Protein AF-A0A1V5NMN8-F1 (afdb_monomer)

Structure (mmCIF, N/CA/C/O backbone):
data_AF-A0A1V5NMN8-F1
#
_entry.id   AF-A0A1V5NMN8-F1
#
loop_
_atom_site.group_PDB
_atom_site.id
_atom_site.type_symbol
_atom_site.label_atom_id
_atom_site.label_alt_id
_atom_site.label_comp_id
_atom_site.label_asym_id
_atom_site.label_entity_id
_atom_site.label_seq_id
_atom_site.pdbx_PDB_ins_code
_atom_site.Cartn_x
_atom_site.Cartn_y
_atom_site.Cartn_z
_atom_site.occupancy
_atom_site.B_iso_or_equiv
_atom_site.auth_seq_id
_atom_site.auth_comp_id
_atom_site.auth_asym_id
_atom_site.auth_atom_id
_atom_site.pdbx_PDB_model_num
ATOM 1 N N . MET A 1 1 ? -1.463 29.688 27.965 1.00 41.88 1 MET A N 1
ATOM 2 C CA . MET A 1 1 ? -0.053 29.842 27.523 1.00 41.88 1 MET A CA 1
ATOM 3 C C . MET A 1 1 ? 0.474 28.571 26.829 1.00 41.88 1 MET A C 1
ATOM 5 O O . MET A 1 1 ? 1.563 28.119 27.140 1.00 41.88 1 MET A O 1
ATOM 9 N N . THR A 1 2 ? -0.259 27.981 25.874 1.00 47.28 2 THR A N 1
ATOM 10 C CA . THR A 1 2 ? 0.050 26.624 25.353 1.00 47.28 2 THR A CA 1
ATOM 11 C C . THR A 1 2 ? 0.202 26.523 23.826 1.00 47.28 2 THR A C 1
ATOM 13 O O . THR A 1 2 ? 0.703 25.514 23.345 1.00 47.28 2 THR A O 1
ATOM 16 N N . GLY A 1 3 ? -0.143 27.560 23.049 1.00 41.06 3 GLY A N 1
ATOM 17 C CA . GLY A 1 3 ? -0.064 27.518 21.575 1.00 41.06 3 GLY A CA 1
ATOM 18 C C . GLY A 1 3 ? 1.341 27.735 20.992 1.00 41.06 3 GLY A C 1
ATOM 19 O O . GLY A 1 3 ? 1.768 27.012 20.100 1.00 41.06 3 GLY A O 1
ATOM 20 N N . ARG A 1 4 ? 2.117 28.670 21.556 1.00 42.69 4 ARG A N 1
ATOM 21 C CA . ARG A 1 4 ? 3.431 29.078 21.010 1.00 42.69 4 ARG A CA 1
ATOM 22 C C . ARG A 1 4 ? 4.564 28.065 21.213 1.00 42.69 4 ARG A C 1
ATOM 24 O O . ARG A 1 4 ? 5.624 28.203 20.610 1.00 42.69 4 ARG A O 1
ATOM 31 N N . TRP A 1 5 ? 4.380 27.071 22.081 1.00 38.88 5 TRP A N 1
ATOM 32 C CA . TRP A 1 5 ? 5.422 26.080 22.376 1.00 38.88 5 TRP A CA 1
ATOM 33 C C . TRP A 1 5 ? 5.448 24.954 21.332 1.00 38.88 5 TRP A C 1
ATOM 35 O O . TRP A 1 5 ? 6.520 24.546 20.893 1.00 38.88 5 TRP A O 1
ATOM 45 N N . LEU A 1 6 ? 4.275 24.534 20.846 1.00 38.94 6 LEU A N 1
ATOM 46 C CA . LEU A 1 6 ? 4.150 23.544 19.771 1.00 38.94 6 LEU A CA 1
ATOM 47 C C . LEU A 1 6 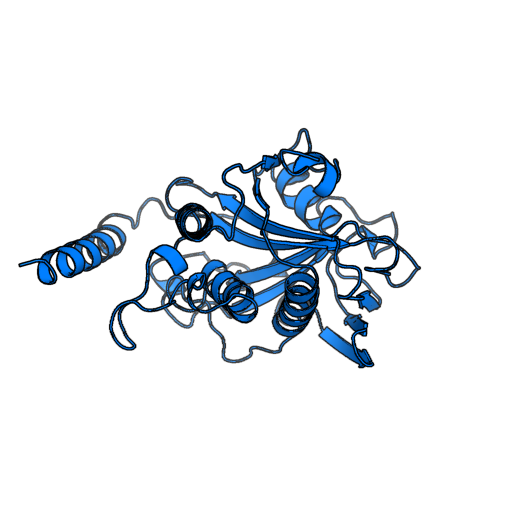? 4.633 24.090 18.420 1.00 38.94 6 LEU A C 1
ATOM 49 O O . LEU A 1 6 ? 5.295 23.368 17.681 1.00 38.94 6 LEU A O 1
ATOM 53 N N . GLU A 1 7 ? 4.392 25.373 18.134 1.00 41.66 7 GLU A N 1
ATOM 54 C CA . GLU A 1 7 ? 4.934 26.049 16.944 1.00 41.66 7 GLU A CA 1
ATOM 55 C C . GLU A 1 7 ? 6.465 26.103 16.962 1.00 41.66 7 GLU A C 1
ATOM 57 O O . GLU A 1 7 ? 7.105 25.866 15.941 1.00 41.66 7 GLU A O 1
ATOM 62 N N . ARG A 1 8 ? 7.068 26.344 18.134 1.00 43.12 8 ARG A N 1
ATOM 63 C CA . ARG A 1 8 ? 8.528 26.375 18.299 1.00 43.12 8 ARG A CA 1
ATOM 64 C C . ARG A 1 8 ? 9.169 24.997 18.172 1.00 43.12 8 ARG A C 1
ATOM 66 O O . ARG A 1 8 ? 10.264 24.912 17.634 1.00 43.12 8 ARG A O 1
ATOM 73 N N . ILE A 1 9 ? 8.495 23.929 18.602 1.00 52.16 9 ILE A N 1
ATOM 74 C CA . ILE A 1 9 ? 8.971 22.552 18.390 1.00 52.16 9 ILE A CA 1
ATOM 75 C C . ILE A 1 9 ? 8.813 22.143 1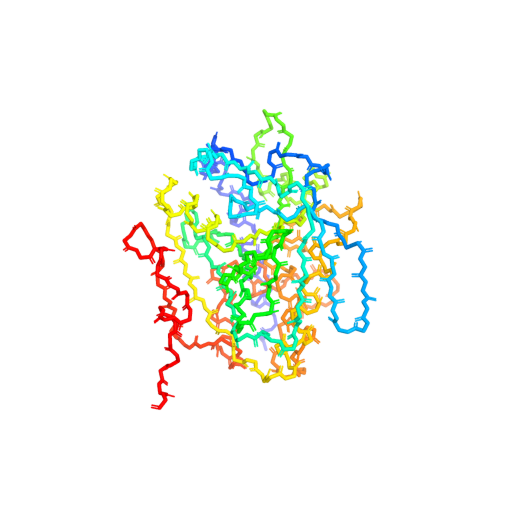6.928 1.00 52.16 9 ILE A C 1
ATOM 77 O O . ILE A 1 9 ? 9.739 21.572 16.366 1.00 52.16 9 ILE A O 1
ATOM 81 N N . GLY A 1 10 ? 7.686 22.477 16.291 1.00 41.56 10 GLY A N 1
ATOM 82 C CA . GLY A 1 10 ? 7.481 22.236 14.862 1.00 41.56 10 GLY A CA 1
ATOM 83 C C . GLY A 1 10 ? 8.548 22.926 14.012 1.00 41.56 10 GLY A C 1
ATOM 84 O O . GLY A 1 10 ? 9.182 22.275 13.185 1.00 41.56 10 GLY A O 1
ATOM 85 N N . LEU A 1 11 ? 8.823 24.210 14.280 1.00 43.56 11 LEU A N 1
ATOM 86 C CA . LEU A 1 11 ? 9.894 24.942 13.603 1.00 43.56 11 LEU A CA 1
ATOM 87 C C . LEU A 1 11 ? 11.282 24.396 13.941 1.00 43.56 11 LEU A C 1
ATOM 89 O O . LEU A 1 11 ? 12.105 24.307 13.043 1.00 43.56 11 LEU A O 1
ATOM 93 N N . ALA A 1 12 ? 11.560 24.029 15.196 1.00 46.44 12 ALA A N 1
ATOM 94 C CA . ALA A 1 12 ? 12.870 23.515 15.593 1.00 46.44 12 ALA A CA 1
ATOM 95 C C . ALA A 1 12 ? 13.160 22.134 14.994 1.00 46.44 12 ALA A C 1
ATOM 97 O O . ALA A 1 12 ? 14.281 21.898 14.567 1.00 46.44 12 ALA A O 1
ATOM 98 N N . VAL A 1 13 ? 12.164 21.246 14.894 1.00 52.00 13 VAL A N 1
ATOM 99 C CA . VAL A 1 13 ? 12.307 19.947 14.215 1.00 52.00 13 VAL A CA 1
ATOM 100 C C . VAL A 1 13 ? 12.533 20.153 12.716 1.00 52.00 13 VAL A C 1
ATOM 102 O O . VAL A 1 13 ? 13.417 19.520 12.149 1.00 52.00 13 VAL A O 1
ATOM 105 N N . ILE A 1 14 ? 11.812 21.086 12.086 1.00 49.34 14 ILE A N 1
ATOM 106 C CA . ILE A 1 14 ? 12.034 21.455 10.680 1.00 49.34 14 ILE A CA 1
ATOM 107 C C . ILE A 1 14 ? 13.435 22.058 10.489 1.00 49.34 14 ILE A C 1
ATOM 109 O O . ILE A 1 14 ? 14.146 21.655 9.575 1.00 49.34 14 ILE A O 1
ATOM 113 N N . LEU A 1 15 ? 13.879 22.959 11.371 1.00 43.72 15 LEU A N 1
ATOM 114 C CA . LEU A 1 15 ? 15.205 23.574 11.280 1.00 43.72 15 LEU A CA 1
ATOM 115 C C . LEU A 1 15 ? 16.319 22.541 11.484 1.00 43.72 15 LEU A C 1
ATOM 117 O O . LEU A 1 15 ? 17.286 22.551 10.736 1.00 43.72 15 LEU A O 1
ATOM 121 N N . PHE A 1 16 ? 16.174 21.623 12.444 1.00 47.09 16 PHE A N 1
ATOM 122 C CA . PHE A 1 16 ? 17.179 20.595 12.738 1.00 47.09 16 PHE A CA 1
ATOM 123 C C . PHE A 1 16 ? 17.290 19.553 11.613 1.00 47.09 16 PHE A C 1
ATOM 125 O O . PHE A 1 16 ? 18.387 19.090 11.305 1.00 47.09 16 PHE A O 1
ATOM 132 N N . VAL A 1 17 ? 16.169 19.228 10.954 1.00 50.38 17 VAL A N 1
ATOM 133 C CA . VAL A 1 17 ? 16.144 18.366 9.760 1.00 50.38 17 VAL A CA 1
ATOM 134 C C . VAL A 1 17 ? 16.757 19.073 8.543 1.00 50.38 17 VAL A C 1
ATOM 136 O O . VAL A 1 17 ? 17.432 18.425 7.748 1.00 50.38 17 VAL A O 1
ATOM 139 N N . LEU A 1 18 ? 16.571 20.391 8.406 1.00 42.03 18 LEU A N 1
ATOM 140 C CA . LEU A 1 18 ? 17.053 21.156 7.249 1.00 42.03 18 LEU A CA 1
ATOM 141 C C . LEU A 1 18 ? 18.518 21.613 7.350 1.00 42.03 18 LEU A C 1
ATOM 143 O O . LEU A 1 18 ? 19.162 21.748 6.314 1.00 42.03 18 LEU A O 1
ATOM 147 N N . THR A 1 19 ? 19.066 21.856 8.547 1.00 40.84 19 THR A N 1
ATOM 148 C CA . THR A 1 19 ? 20.419 22.437 8.696 1.00 40.84 19 THR A CA 1
ATOM 149 C C . THR A 1 19 ? 21.494 21.455 9.168 1.00 40.84 19 THR A C 1
ATOM 151 O O . THR A 1 19 ? 22.676 21.741 8.997 1.00 40.84 19 THR A O 1
ATOM 154 N N . GLY A 1 20 ? 21.124 20.294 9.726 1.00 34.53 20 GLY A N 1
ATOM 155 C CA . GLY A 1 20 ? 22.074 19.385 10.387 1.00 34.53 20 GLY A CA 1
ATOM 156 C C . GLY A 1 20 ? 22.476 18.115 9.628 1.00 34.53 20 GLY A C 1
ATOM 157 O O . GLY A 1 20 ? 23.367 17.408 10.090 1.00 34.53 20 GLY A O 1
ATOM 158 N N . PHE A 1 21 ? 21.840 17.784 8.498 1.00 42.47 21 PHE A N 1
ATOM 159 C CA . PHE A 1 21 ? 21.920 16.437 7.907 1.00 42.47 21 PHE A CA 1
ATOM 160 C C . PHE A 1 21 ? 22.311 16.295 6.412 1.00 42.47 21 PHE A C 1
ATOM 162 O O . PHE A 1 21 ? 21.924 15.292 5.809 1.00 42.47 21 PHE A O 1
ATOM 169 N N . PRO A 1 22 ? 23.134 17.159 5.771 1.00 35.97 22 PRO A N 1
ATOM 170 C CA . PRO A 1 22 ? 23.567 16.892 4.388 1.00 35.97 22 PRO A CA 1
ATOM 171 C C . PRO A 1 22 ? 24.428 15.622 4.217 1.00 35.97 22 PRO A C 1
ATOM 173 O O . PRO A 1 22 ? 24.671 15.197 3.094 1.00 35.97 22 PRO A O 1
ATOM 176 N N . LEU A 1 23 ? 24.918 15.016 5.307 1.00 34.62 23 LEU A N 1
ATOM 177 C CA . LEU A 1 23 ? 25.971 13.989 5.277 1.00 34.62 23 LEU A CA 1
ATOM 178 C C . LEU A 1 23 ? 25.500 12.539 5.483 1.00 34.62 23 LEU A C 1
ATOM 180 O O . LEU A 1 23 ? 26.319 11.629 5.403 1.00 34.62 23 LEU A O 1
ATOM 184 N N . LEU A 1 24 ? 24.208 12.295 5.727 1.00 37.22 24 LEU A N 1
ATOM 185 C CA . LEU A 1 24 ? 23.673 10.940 5.967 1.00 37.22 24 LEU A CA 1
ATOM 186 C C . LEU A 1 24 ? 22.475 10.583 5.075 1.00 37.22 24 LEU A C 1
ATOM 188 O O . LEU A 1 24 ? 21.755 9.626 5.360 1.00 37.22 24 LEU A O 1
ATOM 192 N N . ALA A 1 25 ? 22.261 11.316 3.978 1.00 37.31 25 ALA A N 1
ATOM 193 C CA . ALA A 1 25 ? 21.368 10.861 2.920 1.00 37.31 25 ALA A CA 1
ATOM 194 C C . ALA A 1 25 ? 21.999 9.622 2.266 1.00 37.31 25 ALA A C 1
ATOM 196 O O . ALA A 1 25 ? 22.895 9.732 1.431 1.00 37.31 25 ALA A O 1
ATOM 197 N N . GLY A 1 26 ? 21.574 8.435 2.704 1.00 35.16 26 GLY A N 1
ATOM 198 C CA . GLY A 1 26 ? 22.014 7.171 2.134 1.00 35.16 26 GLY A CA 1
ATOM 199 C C . GLY A 1 26 ? 21.811 7.181 0.623 1.00 35.16 26 GLY 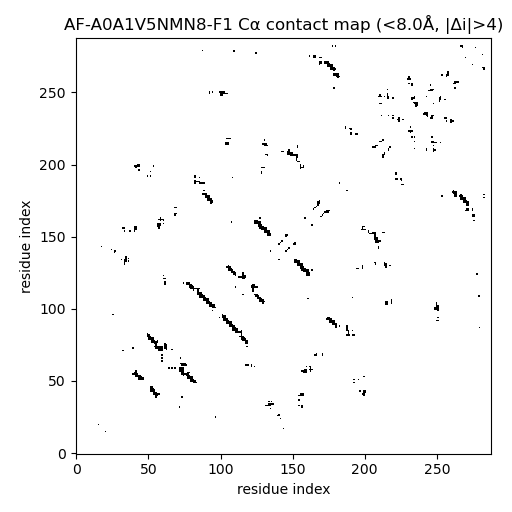A C 1
ATOM 200 O O . GLY A 1 26 ? 20.685 7.260 0.131 1.00 35.16 26 GLY A O 1
ATOM 201 N N . THR A 1 27 ? 22.911 7.093 -0.118 1.00 38.78 27 THR A N 1
ATOM 202 C CA . THR A 1 27 ? 22.926 6.867 -1.559 1.00 38.78 27 THR A CA 1
ATOM 203 C C . THR A 1 27 ? 22.489 5.428 -1.823 1.00 38.78 27 THR A C 1
ATOM 205 O O . THR A 1 27 ? 23.292 4.527 -2.034 1.00 38.78 27 THR A O 1
ATOM 208 N N . GLY A 1 28 ? 21.180 5.181 -1.767 1.00 37.53 28 GLY A N 1
ATOM 209 C CA . GLY A 1 28 ? 20.605 3.920 -2.220 1.00 37.53 28 GLY A CA 1
ATOM 210 C C . GLY A 1 28 ? 20.837 3.764 -3.724 1.00 37.53 28 GLY A C 1
ATOM 211 O O . GLY A 1 28 ? 20.134 4.377 -4.530 1.00 37.53 28 GLY A O 1
ATOM 212 N N . THR A 1 29 ? 21.840 2.969 -4.093 1.00 34.91 29 THR A N 1
ATOM 213 C CA . THR A 1 29 ? 22.163 2.578 -5.476 1.00 34.91 29 THR A CA 1
ATOM 214 C C . THR A 1 29 ? 21.391 1.341 -5.943 1.00 34.91 29 THR A C 1
ATOM 216 O O . THR A 1 29 ? 21.575 0.905 -7.074 1.00 34.91 29 THR A O 1
ATOM 219 N N . GLY A 1 30 ? 20.518 0.780 -5.100 1.00 35.62 30 GLY A N 1
ATOM 220 C CA . GLY A 1 30 ? 19.662 -0.343 -5.474 1.00 35.62 30 GLY A CA 1
ATOM 221 C C . GLY A 1 30 ? 18.537 0.081 -6.427 1.00 35.62 30 GLY A C 1
ATOM 222 O O . GLY A 1 30 ? 18.054 1.216 -6.316 1.00 35.62 30 GLY A O 1
ATOM 223 N N . PRO A 1 31 ? 18.110 -0.806 -7.342 1.00 37.50 31 PRO A N 1
ATOM 224 C CA . PRO A 1 31 ? 16.981 -0.545 -8.219 1.00 37.50 31 PRO A CA 1
ATOM 225 C C . PRO A 1 31 ? 15.708 -0.290 -7.401 1.00 37.50 31 PRO A C 1
ATOM 227 O O . PRO A 1 31 ? 15.375 -1.046 -6.482 1.00 37.50 31 PRO A O 1
ATOM 230 N N . SER A 1 32 ? 15.011 0.801 -7.708 1.00 45.84 32 SER A N 1
ATOM 231 C CA . SER A 1 32 ? 13.735 1.157 -7.085 1.00 45.84 32 SER A CA 1
ATOM 232 C C . SER A 1 32 ? 12.602 0.342 -7.720 1.00 45.84 32 SER A C 1
ATOM 234 O O . SER A 1 32 ? 12.691 -0.048 -8.883 1.00 45.84 32 SER A O 1
ATOM 236 N N . CYS A 1 33 ? 11.474 0.135 -7.022 1.00 47.03 33 CYS A N 1
ATOM 237 C CA . CYS A 1 33 ? 10.248 -0.342 -7.690 1.00 47.03 33 CYS A CA 1
ATOM 238 C C . CYS A 1 33 ? 9.822 0.590 -8.834 1.00 47.03 33 CYS A C 1
ATOM 240 O O . CYS A 1 33 ? 9.087 0.170 -9.723 1.00 47.03 33 CYS A O 1
ATOM 242 N N . ALA A 1 34 ? 10.307 1.830 -8.798 1.00 50.28 34 ALA A N 1
ATOM 243 C CA . ALA A 1 34 ? 10.051 2.869 -9.763 1.00 50.28 34 ALA A CA 1
ATOM 244 C C . ALA A 1 34 ? 10.796 2.729 -11.098 1.00 50.28 34 ALA A C 1
ATOM 246 O O . ALA A 1 34 ? 10.449 3.461 -12.008 1.00 50.28 34 ALA A O 1
ATOM 247 N N . ASP A 1 35 ? 11.775 1.840 -11.279 1.00 48.75 35 ASP A N 1
ATOM 248 C CA . ASP A 1 35 ? 12.697 1.909 -12.435 1.00 48.75 35 ASP A CA 1
ATOM 249 C C . ASP A 1 35 ? 12.063 1.634 -13.824 1.00 48.75 35 ASP A C 1
ATOM 251 O O . ASP A 1 35 ? 12.738 1.739 -14.846 1.00 48.75 35 ASP A O 1
ATOM 255 N N . HIS A 1 36 ? 10.763 1.330 -13.897 1.00 51.75 36 HIS A N 1
ATOM 256 C CA . HIS A 1 36 ? 10.047 1.005 -15.141 1.00 51.75 36 HIS A CA 1
ATOM 257 C C . HIS A 1 36 ? 9.300 2.168 -15.804 1.00 51.75 36 HIS A C 1
ATOM 259 O O . HIS A 1 36 ? 8.593 1.974 -16.797 1.00 51.75 36 HIS A O 1
ATOM 265 N N . GLY A 1 37 ? 9.453 3.383 -15.284 1.00 52.25 37 GLY A N 1
ATOM 266 C CA . GLY A 1 37 ? 8.821 4.554 -15.882 1.00 52.25 37 GLY A CA 1
ATOM 267 C C . GLY A 1 37 ? 7.307 4.630 -15.671 1.00 52.25 37 GLY A C 1
ATOM 268 O 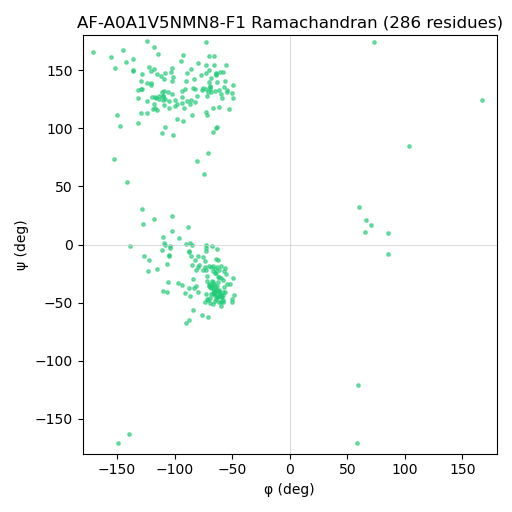O . GLY A 1 37 ? 6.676 3.690 -15.184 1.00 52.25 37 GLY A O 1
ATOM 269 N N . PRO A 1 38 ? 6.687 5.743 -16.096 1.00 53.38 38 PRO A N 1
ATOM 270 C CA . PRO A 1 38 ? 5.232 5.906 -16.080 1.00 53.38 38 PRO A CA 1
ATOM 271 C C . PRO A 1 38 ? 4.486 4.898 -16.979 1.00 53.38 38 PRO A C 1
ATOM 273 O O . PRO A 1 38 ? 3.273 4.742 -16.855 1.00 53.38 38 PRO A O 1
ATOM 276 N N . THR A 1 39 ? 5.194 4.187 -17.860 1.00 51.91 39 THR A N 1
ATOM 277 C CA . THR A 1 39 ? 4.657 3.154 -18.760 1.00 51.91 39 THR A CA 1
ATOM 278 C C . THR A 1 39 ? 4.426 1.797 -18.083 1.00 51.91 39 THR A C 1
ATOM 280 O O . THR A 1 39 ? 3.645 0.998 -18.589 1.00 51.91 39 THR A O 1
ATOM 283 N N . GLY A 1 40 ? 5.055 1.533 -16.932 1.00 63.59 40 GLY A N 1
ATOM 284 C CA . GLY A 1 40 ? 4.856 0.313 -16.134 1.00 63.59 40 GLY A CA 1
ATOM 285 C C . GLY A 1 40 ? 3.719 0.406 -15.108 1.00 63.59 40 GLY A C 1
ATOM 286 O O . GLY A 1 40 ? 3.672 -0.382 -14.172 1.00 63.59 40 GLY A O 1
ATOM 287 N N . ARG A 1 41 ? 2.830 1.401 -15.207 1.00 80.19 41 ARG A N 1
ATOM 288 C CA . ARG A 1 41 ? 1.773 1.615 -14.207 1.00 80.19 41 ARG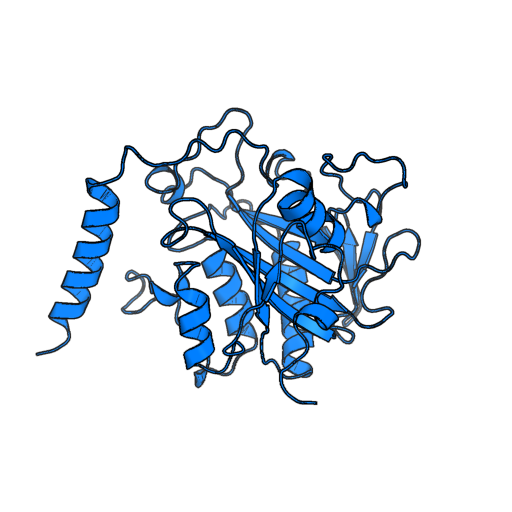 A CA 1
ATOM 289 C C . ARG A 1 41 ? 0.624 0.625 -14.363 1.00 80.19 41 ARG A C 1
ATOM 291 O O . ARG A 1 41 ? 0.244 0.307 -15.491 1.00 80.19 41 ARG A O 1
ATOM 298 N N . ALA A 1 42 ? 0.015 0.235 -13.248 1.00 90.50 42 ALA A N 1
ATOM 299 C CA . ALA A 1 42 ? -1.256 -0.476 -13.275 1.00 90.50 42 ALA A CA 1
ATOM 300 C C . ALA A 1 42 ? -2.365 0.410 -13.858 1.00 90.50 42 ALA A C 1
ATOM 302 O O . ALA A 1 42 ? -2.366 1.628 -13.673 1.00 90.50 42 ALA A O 1
ATOM 303 N N . VAL A 1 43 ? -3.308 -0.204 -14.569 1.00 91.81 43 VAL A N 1
ATOM 304 C CA . VAL A 1 43 ? -4.387 0.507 -15.266 1.00 91.81 43 VAL A CA 1
ATOM 305 C C . VAL A 1 43 ? -5.717 -0.156 -14.954 1.00 91.81 43 VAL A C 1
ATOM 307 O O . VAL A 1 43 ? -5.844 -1.374 -15.066 1.00 91.81 43 VAL A O 1
ATOM 310 N N . LEU A 1 44 ? -6.721 0.647 -14.603 1.00 95.44 44 LEU A N 1
ATOM 311 C CA . LEU A 1 44 ? -8.098 0.182 -14.515 1.00 95.44 44 LEU A CA 1
ATOM 312 C C . LEU A 1 44 ? -8.627 -0.036 -15.933 1.00 95.44 44 LEU A C 1
ATOM 314 O O . LEU A 1 44 ? -8.756 0.911 -16.705 1.00 95.44 44 LEU A O 1
ATOM 318 N N . VAL A 1 45 ? -8.916 -1.287 -16.271 1.00 95.88 45 VAL A N 1
ATOM 319 C CA . VAL A 1 45 ? -9.450 -1.679 -17.579 1.00 95.88 45 VAL A CA 1
ATOM 320 C C . VAL A 1 45 ? -10.969 -1.576 -17.584 1.00 95.88 45 VAL A C 1
ATOM 322 O O . VAL A 1 45 ? -11.548 -1.057 -18.533 1.00 95.88 45 VAL A O 1
ATOM 325 N N . ALA A 1 46 ? -11.614 -2.062 -16.522 1.00 95.94 46 ALA A N 1
ATOM 326 C CA . ALA A 1 46 ? -13.063 -2.045 -16.382 1.00 95.94 46 ALA A CA 1
ATOM 327 C C . ALA A 1 46 ? -13.476 -2.001 -14.906 1.00 95.94 46 ALA A C 1
ATOM 329 O O . ALA A 1 46 ? -12.766 -2.507 -14.033 1.00 95.94 46 ALA A O 1
ATOM 330 N N . ALA A 1 47 ? -14.645 -1.420 -14.646 1.00 96.31 47 ALA A N 1
ATOM 331 C CA . ALA A 1 47 ? -15.314 -1.454 -13.352 1.00 96.31 47 ALA A CA 1
ATOM 332 C C . ALA A 1 47 ? -16.786 -1.835 -13.566 1.00 96.31 47 ALA A C 1
ATOM 334 O O . ALA A 1 47 ? -17.585 -1.016 -14.020 1.00 96.31 47 ALA A O 1
ATOM 335 N N . GLU A 1 48 ? -17.133 -3.081 -13.251 1.00 94.06 48 GLU A N 1
ATOM 336 C CA . GLU A 1 48 ? -18.471 -3.647 -13.442 1.00 94.06 48 GLU A CA 1
ATOM 337 C C . GLU A 1 48 ? -19.116 -3.885 -12.077 1.00 94.06 48 GLU A C 1
ATOM 339 O O . GLU A 1 48 ? -18.849 -4.871 -11.387 1.00 94.06 48 GLU A O 1
ATOM 344 N N . GLY A 1 49 ? -19.929 -2.921 -11.641 1.00 90.44 49 GLY A N 1
ATOM 345 C CA . GLY A 1 49 ? -20.381 -2.869 -10.253 1.00 90.44 49 GLY A CA 1
ATOM 346 C C . GLY A 1 49 ? -19.187 -2.769 -9.296 1.00 90.44 49 GLY A C 1
ATOM 347 O O . GLY A 1 49 ? -18.383 -1.830 -9.375 1.00 90.44 49 GLY A O 1
ATOM 348 N N . ASP A 1 50 ? -19.065 -3.749 -8.399 1.00 89.00 50 ASP A N 1
ATOM 349 C CA . ASP A 1 50 ? -17.967 -3.821 -7.432 1.00 89.00 50 ASP A CA 1
ATOM 350 C C . ASP A 1 50 ? -16.701 -4.483 -7.985 1.00 89.00 50 ASP A C 1
ATOM 352 O O . ASP A 1 50 ? -15.629 -4.264 -7.425 1.00 89.00 50 ASP A O 1
ATOM 356 N N . LEU A 1 51 ? -16.791 -5.226 -9.093 1.00 96.88 51 LEU A N 1
ATOM 357 C CA . LEU A 1 51 ? -15.646 -5.915 -9.685 1.00 96.88 51 LEU A CA 1
ATOM 358 C C . LEU A 1 51 ? -14.745 -4.937 -10.440 1.00 96.88 51 LEU A C 1
ATOM 360 O O . LEU A 1 51 ? -15.212 -4.122 -11.240 1.00 96.88 51 LEU A O 1
ATOM 364 N N . LEU A 1 52 ? -13.439 -5.043 -10.200 1.00 98.19 52 LEU A N 1
ATOM 365 C CA . LEU A 1 52 ? -12.416 -4.197 -10.804 1.00 98.19 52 LEU A CA 1
ATOM 366 C C . LEU A 1 52 ? -11.478 -5.060 -11.642 1.00 98.19 52 LEU A C 1
ATOM 368 O O . LEU A 1 52 ? -10.824 -5.957 -11.116 1.00 98.19 52 LEU A O 1
ATOM 372 N N . THR A 1 53 ? -11.383 -4.770 -12.936 1.00 97.56 53 THR A N 1
ATOM 373 C CA . THR A 1 53 ? -10.407 -5.412 -13.823 1.00 97.56 53 THR A CA 1
ATOM 374 C C . THR A 1 53 ? -9.207 -4.496 -13.979 1.00 97.56 53 THR A C 1
ATOM 376 O O . THR A 1 53 ? -9.343 -3.359 -14.435 1.00 97.56 53 THR A O 1
ATOM 379 N N . VAL A 1 54 ? -8.029 -4.981 -13.597 1.00 96.12 54 VAL A N 1
ATOM 380 C CA . VAL A 1 54 ? -6.792 -4.200 -13.540 1.00 96.12 54 VAL A CA 1
ATOM 381 C C . VAL A 1 54 ? -5.713 -4.871 -14.379 1.00 96.12 54 VAL A C 1
ATOM 383 O O . VAL A 1 54 ? -5.371 -6.034 -14.174 1.00 96.12 54 VAL A O 1
ATOM 386 N N . GLY A 1 55 ? -5.164 -4.126 -15.332 1.00 92.12 55 GLY A N 1
ATOM 387 C CA . GLY A 1 55 ? -4.012 -4.533 -16.127 1.00 92.12 55 GLY A CA 1
ATOM 388 C C . GLY A 1 55 ? -2.701 -4.053 -15.517 1.00 92.12 55 GLY A C 1
ATOM 389 O O . GLY A 1 55 ? -2.681 -3.123 -14.709 1.00 92.12 55 GLY A O 1
ATOM 390 N N . ASN A 1 56 ? -1.598 -4.658 -15.964 1.00 88.81 56 ASN A N 1
ATOM 391 C CA . ASN A 1 56 ? -0.238 -4.206 -15.657 1.00 88.81 56 ASN A CA 1
ATOM 392 C C . ASN A 1 56 ? 0.082 -4.210 -14.143 1.00 88.81 56 ASN A C 1
ATOM 394 O O . ASN A 1 56 ? 0.838 -3.378 -13.645 1.00 88.81 56 ASN A O 1
ATOM 398 N N . ILE A 1 57 ? -0.510 -5.153 -13.396 1.00 90.62 57 ILE A N 1
ATOM 399 C CA . ILE A 1 57 ? -0.124 -5.434 -12.007 1.00 90.62 57 ILE A CA 1
ATOM 400 C C . ILE A 1 57 ? 1.258 -6.077 -12.016 1.00 90.62 57 ILE A C 1
ATOM 402 O O . ILE A 1 57 ? 1.516 -7.007 -12.782 1.00 90.62 57 ILE A O 1
ATOM 406 N N . ARG A 1 58 ? 2.147 -5.617 -11.141 1.00 87.06 58 ARG A N 1
ATOM 407 C CA . ARG A 1 58 ? 3.447 -6.250 -10.952 1.00 87.06 58 ARG A CA 1
ATOM 408 C C . ARG A 1 58 ? 3.306 -7.573 -10.206 1.00 87.06 58 ARG A C 1
ATOM 410 O O . ARG A 1 58 ? 2.628 -7.665 -9.188 1.00 87.06 58 ARG A O 1
ATOM 417 N N . GLY A 1 59 ? 3.966 -8.609 -10.694 1.00 82.31 59 GLY A N 1
ATOM 418 C CA . GLY A 1 59 ? 3.994 -9.870 -9.976 1.00 82.31 59 GLY A CA 1
ATOM 419 C C . GLY A 1 59 ? 4.515 -11.013 -10.815 1.00 82.31 59 GLY A C 1
ATOM 420 O O . GLY A 1 59 ? 3.948 -11.349 -11.857 1.00 82.31 59 GLY A O 1
ATOM 421 N N . ARG A 1 60 ? 5.553 -11.684 -10.319 1.00 79.69 60 ARG A N 1
ATOM 422 C CA . ARG A 1 60 ? 6.053 -12.927 -10.906 1.00 79.69 60 ARG A CA 1
ATOM 423 C C . ARG A 1 60 ? 4.977 -14.010 -10.980 1.00 79.69 60 ARG A C 1
ATOM 425 O O . ARG A 1 60 ? 4.926 -14.735 -11.967 1.00 79.69 60 ARG A O 1
ATOM 432 N N . LEU A 1 61 ? 4.093 -14.087 -9.979 1.00 77.81 61 LEU A N 1
ATOM 433 C CA . LEU A 1 61 ? 2.953 -15.017 -9.955 1.00 77.81 61 LEU A CA 1
ATOM 434 C C . LEU A 1 61 ? 2.072 -14.885 -11.208 1.00 77.81 61 LEU A C 1
ATOM 436 O O . LEU A 1 61 ? 1.543 -15.871 -11.707 1.00 77.81 61 LEU A O 1
ATOM 440 N N . LEU A 1 62 ? 1.958 -13.668 -11.740 1.00 77.00 62 LEU A N 1
ATOM 441 C CA . LEU A 1 62 ? 1.119 -13.345 -12.893 1.00 77.00 62 LEU A CA 1
ATOM 442 C C . LEU A 1 62 ? 1.831 -13.607 -14.230 1.00 77.00 62 LEU A C 1
ATOM 444 O O . LEU A 1 62 ? 1.256 -13.430 -15.304 1.00 77.00 62 LEU A O 1
ATOM 448 N N . ASN A 1 63 ? 3.080 -14.074 -14.187 1.00 74.50 63 ASN A N 1
ATOM 449 C CA . ASN A 1 63 ? 3.932 -14.360 -15.337 1.00 74.50 63 ASN A CA 1
ATOM 450 C C . ASN A 1 63 ? 4.319 -15.843 -15.397 1.00 74.50 63 ASN A C 1
ATOM 452 O O . ASN A 1 63 ? 4.025 -16.607 -14.480 1.00 74.50 63 ASN A O 1
ATOM 456 N N . ALA A 1 64 ? 4.921 -16.272 -16.508 1.00 65.75 64 ALA A N 1
ATOM 457 C CA . ALA A 1 64 ? 5.381 -17.649 -16.662 1.00 65.75 64 ALA A CA 1
ATOM 458 C C . ALA A 1 64 ? 6.384 -18.023 -15.543 1.00 65.75 64 ALA A C 1
ATOM 460 O O . ALA A 1 64 ? 7.147 -17.164 -15.093 1.00 65.75 64 ALA A O 1
ATOM 461 N N . PRO A 1 65 ? 6.442 -19.298 -15.107 1.00 62.53 65 PRO A N 1
ATOM 462 C CA . PRO A 1 65 ? 7.257 -19.736 -13.964 1.00 62.53 65 PRO A CA 1
ATOM 463 C C . PRO A 1 65 ? 8.775 -19.561 -14.149 1.00 62.53 65 PRO A C 1
ATOM 465 O O . PRO A 1 65 ? 9.536 -19.825 -13.222 1.00 62.53 65 PRO A O 1
ATOM 468 N N . THR A 1 66 ? 9.217 -19.121 -15.326 1.00 70.06 66 THR A N 1
ATOM 469 C CA . THR A 1 66 ? 10.616 -18.970 -15.733 1.00 70.06 66 THR A CA 1
ATOM 470 C C . THR A 1 66 ? 11.243 -17.626 -15.364 1.00 70.06 66 THR A C 1
ATOM 472 O O . THR A 1 66 ? 12.433 -17.450 -15.600 1.00 70.06 66 THR A O 1
ATOM 475 N N . VAL A 1 67 ? 10.481 -16.675 -14.818 1.00 71.25 67 VAL A N 1
ATOM 476 C CA . VAL A 1 67 ? 11.021 -15.357 -14.451 1.00 71.25 67 VAL A CA 1
ATOM 477 C C . VAL A 1 67 ? 11.937 -15.468 -13.213 1.00 71.25 67 VAL A C 1
ATOM 479 O O . VAL A 1 67 ? 11.498 -16.026 -12.196 1.00 71.25 67 VAL A O 1
ATOM 482 N N . PRO A 1 68 ? 13.182 -14.947 -13.266 1.00 75.69 68 PRO A N 1
ATOM 483 C CA . PRO A 1 68 ? 14.095 -14.885 -12.124 1.00 75.69 68 PRO A CA 1
ATOM 484 C C . PRO A 1 68 ? 13.508 -14.166 -10.902 1.00 75.69 68 PRO A C 1
ATOM 486 O O . PRO A 1 68 ? 12.611 -13.335 -11.004 1.00 75.69 68 PRO A O 1
ATOM 489 N N . ARG A 1 69 ? 14.006 -14.498 -9.706 1.00 70.94 69 ARG A N 1
ATOM 490 C CA . ARG A 1 69 ? 13.469 -13.960 -8.439 1.00 70.94 69 ARG A CA 1
ATOM 491 C C . ARG A 1 69 ? 13.807 -12.489 -8.204 1.00 70.94 69 ARG A C 1
ATOM 493 O O . ARG A 1 69 ? 13.097 -11.821 -7.472 1.00 70.94 69 ARG A O 1
ATOM 500 N N . ASP A 1 70 ? 14.903 -12.015 -8.767 1.00 70.38 70 ASP A N 1
ATOM 501 C CA . ASP A 1 70 ? 15.390 -10.642 -8.666 1.00 70.38 70 ASP A CA 1
ATOM 502 C C . ASP A 1 70 ? 14.808 -9.718 -9.747 1.00 70.38 70 ASP A C 1
ATOM 504 O O . ASP A 1 70 ? 14.985 -8.500 -9.681 1.00 70.38 70 ASP A O 1
ATOM 508 N N . GLU A 1 71 ? 14.063 -10.268 -10.708 1.00 69.88 71 GLU A N 1
ATOM 509 C CA . GLU A 1 71 ? 13.417 -9.484 -11.750 1.00 69.88 71 GLU A CA 1
ATOM 510 C C . GLU A 1 71 ? 12.070 -8.910 -11.301 1.00 69.88 71 GLU A C 1
ATOM 512 O O . GLU A 1 71 ? 11.200 -9.585 -10.748 1.00 69.88 71 GLU A O 1
ATOM 517 N N . ARG A 1 72 ? 11.878 -7.627 -11.610 1.00 71.31 72 ARG A N 1
ATOM 518 C CA . ARG A 1 72 ? 10.620 -6.909 -11.420 1.00 71.31 72 ARG A CA 1
ATOM 519 C C . ARG A 1 72 ? 9.826 -7.000 -12.724 1.00 71.31 72 ARG A C 1
ATOM 521 O O . ARG A 1 72 ? 10.181 -6.355 -13.706 1.00 71.31 72 ARG A O 1
ATOM 528 N N . VAL A 1 73 ? 8.769 -7.814 -12.744 1.00 72.94 73 VAL A N 1
ATOM 529 C CA . VAL A 1 73 ? 7.974 -8.072 -13.959 1.00 72.94 73 VAL A CA 1
ATOM 530 C C . VAL A 1 73 ? 6.509 -7.682 -13.805 1.00 72.94 73 VAL A C 1
ATOM 532 O O . VAL A 1 73 ? 5.870 -7.964 -12.790 1.00 72.94 73 VAL A O 1
ATOM 535 N N . PHE A 1 74 ? 5.951 -7.073 -14.848 1.00 74.44 74 PHE A N 1
ATOM 536 C CA . PHE A 1 74 ? 4.520 -6.787 -14.938 1.00 74.44 74 PHE A CA 1
ATOM 537 C C . PHE A 1 74 ? 3.774 -7.945 -15.576 1.00 74.44 74 PHE A C 1
ATOM 539 O O . PHE A 1 74 ? 4.320 -8.661 -16.414 1.00 74.44 74 PHE A O 1
ATOM 546 N N . ALA A 1 75 ? 2.532 -8.157 -15.155 1.00 73.56 75 ALA A N 1
ATOM 547 C CA . ALA A 1 75 ? 1.656 -9.132 -15.775 1.00 73.56 75 ALA A CA 1
ATOM 548 C C . ALA A 1 75 ? 1.419 -8.768 -17.244 1.00 73.56 75 ALA A C 1
ATOM 550 O O . ALA A 1 75 ? 1.042 -7.643 -17.565 1.00 73.56 75 ALA A O 1
ATOM 551 N N . SER A 1 76 ? 1.544 -9.758 -18.125 1.00 65.62 76 SER A N 1
ATOM 552 C CA . SER A 1 76 ? 1.152 -9.648 -19.538 1.00 65.62 76 SER A CA 1
ATOM 553 C C . SER A 1 76 ? -0.371 -9.640 -19.759 1.00 65.62 76 SER A C 1
ATOM 555 O O . SER A 1 76 ? -0.824 -9.541 -20.896 1.00 65.62 76 SER A O 1
ATOM 557 N N . GLY A 1 77 ? -1.169 -9.736 -18.690 1.00 80.75 77 GLY A N 1
ATOM 558 C CA . GLY A 1 77 ? -2.629 -9.787 -18.740 1.00 80.75 77 GLY A CA 1
ATOM 559 C C . GLY A 1 77 ? -3.305 -8.966 -17.642 1.00 80.75 77 GLY A C 1
ATOM 560 O O . GLY A 1 77 ? -2.702 -8.082 -17.031 1.00 80.75 77 GLY A O 1
ATOM 561 N N . GLN A 1 78 ? -4.584 -9.253 -17.415 1.00 91.25 78 GLN A N 1
ATOM 562 C CA . GLN A 1 78 ? -5.443 -8.532 -16.479 1.00 91.25 78 GLN A CA 1
ATOM 563 C C . GLN A 1 78 ? -5.799 -9.422 -15.292 1.00 91.25 78 GLN A C 1
ATOM 565 O O . GLN A 1 78 ? -5.969 -10.629 -15.454 1.00 91.25 78 GLN A O 1
ATOM 570 N N . ALA A 1 79 ? -5.920 -8.820 -14.116 1.00 94.75 79 ALA A N 1
ATOM 571 C CA . ALA A 1 79 ? -6.479 -9.466 -12.943 1.00 94.75 79 ALA A CA 1
ATOM 572 C C . ALA A 1 79 ? -7.856 -8.883 -12.624 1.00 94.75 79 ALA A C 1
ATOM 574 O O . ALA A 1 79 ? -8.095 -7.691 -12.828 1.00 94.75 79 ALA A O 1
ATOM 575 N N . VAL A 1 80 ? -8.736 -9.716 -12.085 1.00 97.38 80 VAL A N 1
ATOM 576 C CA . VAL A 1 80 ? -10.029 -9.310 -11.539 1.00 97.38 80 VAL A CA 1
ATOM 577 C C . VAL A 1 80 ? -9.919 -9.268 -10.023 1.00 97.38 80 VAL A C 1
ATOM 579 O O . VAL A 1 80 ? -9.448 -10.220 -9.399 1.00 97.38 80 VAL A O 1
ATOM 582 N N . ILE A 1 81 ? -10.348 -8.156 -9.439 1.00 98.25 81 ILE A N 1
ATOM 583 C CA . ILE A 1 81 ? -10.364 -7.915 -8.000 1.00 98.25 81 ILE A CA 1
ATOM 584 C C . ILE A 1 81 ? -11.818 -7.729 -7.569 1.00 98.25 81 ILE A C 1
ATOM 586 O O . ILE A 1 81 ? -12.523 -6.881 -8.121 1.00 98.25 81 ILE A O 1
ATOM 590 N N . ASP A 1 82 ? -12.251 -8.497 -6.570 1.00 98.12 82 ASP A N 1
ATOM 591 C CA . ASP A 1 82 ? -13.548 -8.339 -5.907 1.00 98.12 82 ASP A CA 1
ATOM 592 C C . ASP A 1 82 ? -13.345 -7.781 -4.487 1.00 98.12 82 ASP A C 1
ATOM 594 O O . ASP A 1 82 ? -13.021 -8.536 -3.563 1.00 98.12 82 ASP A O 1
ATOM 598 N N . PRO A 1 83 ? -13.562 -6.469 -4.269 1.00 98.25 83 PRO A N 1
ATOM 599 C CA . PRO A 1 83 ? -13.438 -5.844 -2.955 1.00 98.25 83 PRO A CA 1
ATOM 600 C C . PRO A 1 83 ? -14.337 -6.469 -1.880 1.00 98.25 83 PRO A C 1
ATOM 602 O O . PRO A 1 83 ? -14.033 -6.364 -0.696 1.00 98.25 83 PRO A O 1
ATOM 605 N N . ARG A 1 84 ? -15.436 -7.140 -2.256 1.00 98.25 84 ARG A N 1
ATOM 606 C CA . ARG A 1 84 ? -16.348 -7.817 -1.310 1.00 98.25 84 ARG A CA 1
ATOM 607 C C . ARG A 1 84 ? -15.707 -9.031 -0.644 1.00 98.25 84 ARG A C 1
ATOM 609 O O . ARG A 1 84 ? -16.179 -9.486 0.396 1.00 98.25 84 ARG A O 1
ATOM 616 N N . LEU A 1 85 ? -14.639 -9.550 -1.244 1.00 97.88 85 LEU A N 1
ATOM 617 C CA . LEU A 1 85 ? -13.876 -10.695 -0.766 1.00 97.88 85 LEU A CA 1
ATOM 618 C C . LEU A 1 85 ? -12.561 -10.288 -0.089 1.00 97.88 85 LEU A C 1
ATOM 620 O O . LEU A 1 85 ? -11.741 -11.162 0.196 1.00 97.88 85 LEU A O 1
ATOM 624 N N . THR A 1 86 ? -12.361 -9.001 0.212 1.00 97.81 86 THR A N 1
ATOM 625 C CA . THR A 1 86 ? -11.254 -8.554 1.064 1.00 97.81 86 THR A CA 1
ATOM 626 C C . THR A 1 86 ? -11.347 -9.220 2.437 1.00 97.81 86 THR A C 1
ATOM 628 O O . THR A 1 86 ? -12.382 -9.159 3.106 1.00 97.81 86 THR A O 1
ATOM 631 N N . ASP A 1 87 ? -10.258 -9.865 2.852 1.00 97.00 87 ASP A N 1
ATOM 632 C CA . ASP A 1 87 ? -10.154 -10.529 4.147 1.00 97.00 87 ASP A CA 1
ATOM 633 C C . ASP A 1 87 ? -9.627 -9.555 5.199 1.00 97.00 87 ASP A C 1
ATOM 635 O O . ASP A 1 87 ? -10.385 -9.114 6.063 1.00 97.00 87 ASP A O 1
ATOM 639 N N . GLU A 1 88 ? -8.366 -9.137 5.073 1.00 97.56 88 GLU A N 1
ATOM 640 C CA . GLU A 1 88 ? -7.707 -8.216 5.997 1.00 97.56 88 GLU A CA 1
ATOM 641 C C . GLU A 1 88 ? -6.891 -7.148 5.265 1.00 97.56 88 GLU A C 1
ATOM 643 O O . GLU A 1 88 ? -6.548 -7.277 4.088 1.00 97.56 88 GLU A O 1
ATOM 648 N N . ILE A 1 89 ? -6.605 -6.044 5.959 1.00 98.25 89 ILE A N 1
ATOM 649 C CA . ILE A 1 89 ? -5.840 -4.920 5.412 1.00 98.25 89 ILE A CA 1
ATOM 650 C C . ILE A 1 89 ? -4.715 -4.572 6.379 1.00 98.25 89 ILE A C 1
ATOM 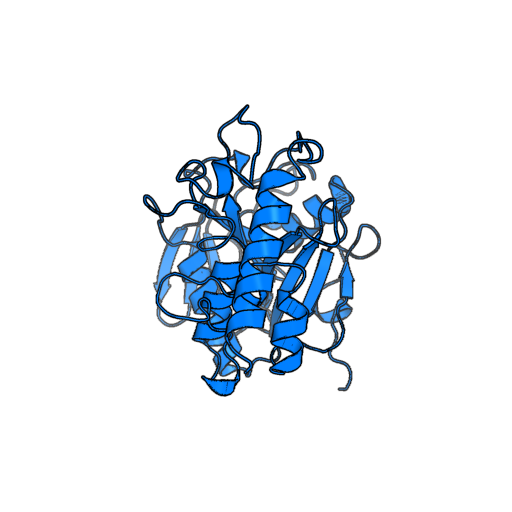652 O O . ILE A 1 89 ? -4.924 -4.445 7.587 1.00 98.25 89 ILE A O 1
ATOM 656 N N . TYR A 1 90 ? -3.519 -4.383 5.833 1.00 98.00 90 TYR A N 1
ATOM 657 C CA . TYR A 1 90 ? -2.306 -4.118 6.588 1.00 98.00 90 TYR A CA 1
ATOM 658 C C . TYR A 1 90 ? -1.600 -2.880 6.056 1.00 98.00 90 TYR A C 1
ATOM 660 O O . TYR A 1 90 ? -1.376 -2.749 4.855 1.00 98.00 90 TYR A O 1
ATOM 668 N N . PHE A 1 91 ? -1.187 -1.999 6.960 1.00 97.81 91 PHE A N 1
ATOM 669 C CA . PHE A 1 91 ? -0.170 -1.001 6.671 1.00 97.81 91 PHE A CA 1
ATOM 670 C C . PHE A 1 91 ? 1.199 -1.627 6.902 1.00 97.81 91 PHE A C 1
ATOM 672 O O . PHE A 1 91 ? 1.489 -2.126 7.990 1.00 97.81 91 PHE A O 1
ATOM 679 N N . ILE A 1 92 ? 2.046 -1.593 5.883 1.00 97.31 92 ILE A N 1
ATOM 680 C CA . ILE A 1 92 ? 3.406 -2.100 5.949 1.00 97.31 92 ILE A CA 1
ATOM 681 C C . ILE A 1 92 ? 4.371 -0.927 6.032 1.00 97.31 92 ILE A C 1
ATOM 683 O O . ILE A 1 92 ? 4.411 -0.058 5.160 1.00 97.31 92 ILE A O 1
ATOM 687 N N . LEU A 1 93 ? 5.181 -0.936 7.084 1.00 96.06 93 LEU A N 1
ATOM 688 C CA . LEU A 1 93 ? 6.305 -0.035 7.260 1.00 96.06 93 LEU A CA 1
ATOM 689 C C . LEU A 1 93 ? 7.597 -0.754 6.875 1.00 96.06 93 LEU A C 1
ATOM 691 O O . LEU A 1 93 ? 7.992 -1.727 7.516 1.00 96.06 93 LEU A O 1
ATOM 695 N N . LYS A 1 94 ? 8.294 -0.224 5.874 1.00 93.50 94 LYS A N 1
ATOM 696 C CA . LYS A 1 94 ? 9.667 -0.591 5.529 1.00 93.50 94 LYS A CA 1
ATOM 697 C C . LYS A 1 94 ? 10.625 0.474 6.071 1.00 93.50 94 LYS A C 1
ATOM 699 O O . LYS A 1 94 ? 10.811 1.490 5.399 1.00 93.50 94 LYS A O 1
ATOM 704 N N . PRO A 1 95 ? 11.207 0.311 7.268 1.00 88.00 95 PRO A N 1
ATOM 705 C CA . PRO A 1 95 ? 12.179 1.270 7.782 1.00 88.00 95 PRO A CA 1
ATOM 706 C C . PRO A 1 95 ? 13.438 1.295 6.904 1.00 88.00 95 PRO A C 1
ATOM 708 O O . PRO A 1 95 ? 13.848 0.271 6.352 1.0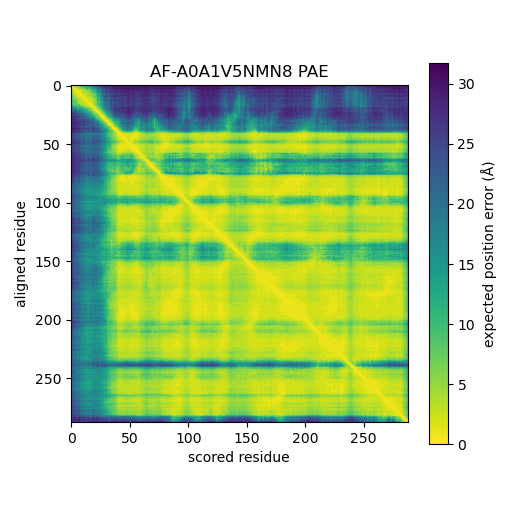0 88.00 95 PRO A O 1
ATOM 711 N N . PHE A 1 96 ? 14.066 2.463 6.780 1.00 81.44 96 PHE A N 1
ATOM 712 C CA . PHE A 1 96 ? 15.382 2.584 6.152 1.00 81.44 96 PHE A CA 1
ATOM 713 C C . PHE A 1 96 ? 16.304 3.507 6.953 1.00 81.44 96 PHE A C 1
ATOM 715 O O . PHE A 1 96 ? 15.810 4.414 7.621 1.00 81.44 96 PHE A O 1
ATOM 722 N N . PRO A 1 97 ? 17.636 3.294 6.919 1.00 71.38 97 PRO A N 1
ATOM 723 C CA . PRO A 1 97 ? 18.568 4.052 7.746 1.00 71.38 97 PRO A CA 1
ATOM 724 C C . PRO A 1 97 ? 18.488 5.579 7.543 1.00 71.38 97 PRO A C 1
ATOM 726 O O . PRO A 1 97 ? 18.498 6.029 6.396 1.00 71.38 97 PRO A O 1
ATOM 729 N N . PRO A 1 98 ? 18.499 6.379 8.629 1.00 76.19 98 PRO A N 1
ATOM 730 C CA . PRO A 1 98 ? 18.268 5.972 10.019 1.00 76.19 98 PRO A CA 1
ATOM 731 C C . PRO A 1 98 ? 16.823 5.487 10.262 1.00 76.19 98 PRO A C 1
ATOM 733 O O . PRO A 1 98 ? 15.870 6.262 10.175 1.00 76.19 98 PRO A O 1
ATOM 736 N N . GLU A 1 99 ? 16.677 4.213 10.646 1.00 76.44 99 GLU A N 1
ATOM 737 C CA . GLU A 1 99 ? 15.392 3.484 10.715 1.00 76.44 99 GLU A CA 1
ATOM 738 C C . GLU A 1 99 ? 14.369 4.084 11.687 1.00 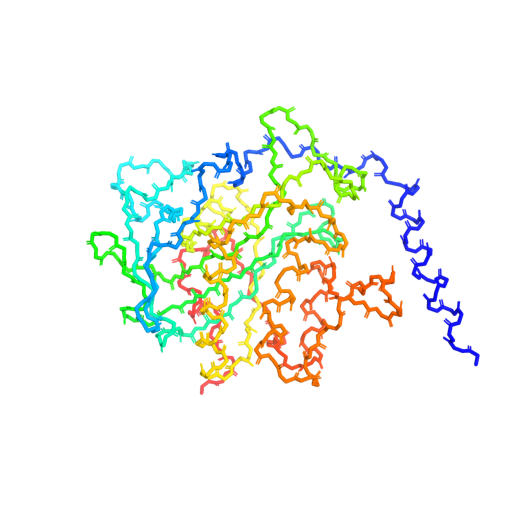76.44 99 GLU A C 1
ATOM 740 O O . GLU A 1 99 ? 13.170 3.845 11.567 1.00 76.44 99 GLU A O 1
ATOM 745 N N . TRP A 1 100 ? 14.828 4.872 12.661 1.00 69.56 100 TRP A N 1
ATOM 746 C CA . TRP A 1 100 ? 13.959 5.544 13.625 1.00 69.56 100 TRP A CA 1
ATOM 747 C C . TRP A 1 100 ? 13.225 6.755 13.029 1.00 69.56 100 TRP A C 1
ATOM 749 O O . TRP A 1 100 ? 12.182 7.157 13.552 1.00 69.56 100 TRP A O 1
ATOM 759 N N . LEU A 1 101 ? 13.746 7.329 11.939 1.00 69.31 101 LEU A N 1
ATOM 760 C CA . LEU A 1 101 ? 13.224 8.552 11.331 1.00 69.31 101 LEU A CA 1
ATOM 761 C C . LEU A 1 101 ? 12.558 8.296 9.982 1.00 69.31 101 LEU A C 1
ATOM 763 O O . LEU A 1 101 ? 11.517 8.890 9.696 1.00 69.31 101 LEU A O 1
ATOM 767 N N . PHE A 1 102 ? 13.138 7.418 9.166 1.00 78.06 102 PHE A N 1
ATOM 768 C CA . PHE A 1 102 ? 12.682 7.227 7.802 1.00 78.06 102 PHE A CA 1
ATOM 769 C C . PHE A 1 102 ? 12.171 5.817 7.518 1.00 78.06 102 PHE A C 1
ATOM 771 O O . PHE A 1 102 ? 12.576 4.820 8.114 1.00 78.06 102 PHE A O 1
ATOM 778 N N . GLY A 1 103 ? 11.247 5.751 6.570 1.00 85.62 103 GLY A N 1
ATOM 779 C CA . GLY A 1 103 ? 10.618 4.518 6.148 1.00 85.62 103 GLY A CA 1
ATOM 780 C C . GLY A 1 103 ? 9.771 4.731 4.905 1.00 85.62 103 GLY A C 1
ATOM 781 O O . GLY A 1 103 ? 9.482 5.860 4.510 1.00 85.62 103 GLY A O 1
ATOM 782 N N . HIS A 1 104 ? 9.397 3.630 4.278 1.00 91.25 104 HIS A N 1
ATOM 783 C CA . HIS A 1 104 ? 8.430 3.593 3.196 1.00 91.25 104 HIS A CA 1
ATOM 784 C C . HIS A 1 104 ? 7.153 2.936 3.710 1.00 91.25 104 HIS A C 1
ATOM 786 O O . HIS A 1 104 ? 7.227 1.915 4.395 1.00 91.25 104 HIS A O 1
ATOM 792 N N . GLY A 1 105 ? 6.009 3.555 3.437 1.00 93.69 105 GLY A N 1
ATOM 793 C CA . GLY A 1 105 ? 4.702 3.106 3.908 1.00 93.69 105 GLY A CA 1
ATOM 794 C C . GLY A 1 105 ? 3.807 2.715 2.742 1.00 93.69 105 GLY A C 1
ATOM 795 O O . GLY A 1 105 ? 3.589 3.520 1.837 1.00 93.69 105 GLY A O 1
ATOM 796 N N . TYR A 1 106 ? 3.261 1.506 2.775 1.00 96.50 106 TYR A N 1
ATOM 797 C CA . TYR A 1 106 ? 2.332 1.019 1.754 1.00 96.50 106 TYR A CA 1
ATOM 798 C C . TYR A 1 106 ? 1.261 0.117 2.358 1.00 96.50 106 TYR A C 1
ATOM 800 O O . TYR A 1 106 ? 1.361 -0.279 3.518 1.00 96.50 106 TYR A O 1
ATOM 808 N N . ILE A 1 107 ? 0.213 -0.177 1.590 1.00 98.00 107 ILE A N 1
ATOM 809 C CA . ILE A 1 107 ? -0.894 -1.017 2.050 1.00 98.00 107 ILE A CA 1
ATOM 810 C C . ILE A 1 107 ? -0.862 -2.364 1.342 1.00 98.00 107 ILE A C 1
ATOM 812 O O . ILE A 1 107 ? -0.565 -2.436 0.151 1.00 98.00 107 ILE A O 1
ATOM 816 N N . VAL A 1 108 ? -1.199 -3.413 2.086 1.00 98.31 108 VAL A N 1
ATOM 817 C CA . VAL A 1 108 ? -1.471 -4.756 1.580 1.00 98.31 108 VAL A CA 1
ATOM 818 C C . VAL A 1 108 ? -2.901 -5.126 1.940 1.00 98.31 108 VAL A C 1
ATOM 820 O O . VAL A 1 108 ? -3.289 -5.040 3.102 1.00 98.31 108 VAL A O 1
ATOM 823 N N . MET A 1 109 ? -3.681 -5.540 0.949 1.00 98.25 109 MET A N 1
ATOM 824 C CA . MET A 1 109 ? -5.022 -6.099 1.135 1.00 98.25 109 MET A CA 1
ATOM 825 C C . MET A 1 109 ? -4.949 -7.590 0.848 1.00 98.25 109 MET A C 1
ATOM 827 O O . MET A 1 109 ? -4.486 -7.958 -0.228 1.00 98.25 109 MET A O 1
ATOM 831 N N . THR A 1 110 ? -5.377 -8.435 1.778 1.00 97.88 110 THR A N 1
ATOM 832 C CA . THR A 1 110 ? -5.494 -9.879 1.552 1.00 97.88 110 THR A CA 1
ATOM 833 C C . THR A 1 110 ? -6.908 -10.247 1.130 1.00 97.88 110 THR A C 1
ATOM 835 O O . THR A 1 110 ? -7.861 -9.507 1.390 1.00 97.88 110 THR A O 1
ATOM 838 N N . PHE A 1 111 ? -7.057 -11.397 0.475 1.00 97.12 111 PHE A N 1
ATOM 839 C CA . PHE A 1 111 ? -8.334 -11.821 -0.090 1.00 97.12 111 PHE A CA 1
ATOM 840 C C . PHE A 1 111 ? -8.726 -13.229 0.342 1.00 97.12 111 PHE A C 1
ATOM 842 O O . PHE A 1 111 ? -7.898 -14.128 0.485 1.00 97.12 111 PHE A O 1
ATOM 849 N N . LYS A 1 112 ? -10.035 -13.432 0.480 1.00 96.56 112 LYS A N 1
ATOM 850 C CA . LYS A 1 112 ? -10.643 -14.762 0.475 1.00 96.56 112 LYS A CA 1
ATOM 851 C C . LYS A 1 112 ? -10.564 -15.356 -0.937 1.00 96.56 112 LYS A C 1
ATOM 853 O O . LYS A 1 112 ? -10.405 -14.602 -1.902 1.00 96.56 112 LYS A O 1
ATOM 858 N N . PRO A 1 113 ? -10.720 -16.686 -1.089 1.00 96.38 113 PRO A N 1
ATOM 859 C CA . PRO A 1 113 ? -10.700 -17.314 -2.403 1.00 96.38 113 PRO A CA 1
ATOM 860 C C . PRO A 1 113 ? -11.637 -16.624 -3.404 1.00 96.38 113 PRO A C 1
ATOM 862 O O . PRO A 1 113 ? -12.800 -16.376 -3.094 1.00 96.38 113 PRO A O 1
ATOM 865 N N . GLY A 1 114 ? -11.114 -16.315 -4.592 1.00 96.25 114 GLY A N 1
ATOM 866 C CA . GLY A 1 114 ? -11.821 -15.591 -5.656 1.00 96.25 114 GLY A CA 1
ATOM 867 C C . GLY A 1 114 ? -11.773 -14.060 -5.563 1.00 96.25 114 GLY A C 1
ATOM 868 O O . GLY A 1 114 ? -12.186 -13.402 -6.512 1.00 96.25 114 GLY A O 1
ATOM 869 N N . GLY A 1 115 ? -11.251 -13.478 -4.476 1.00 97.00 115 GLY A N 1
ATOM 870 C CA . GLY A 1 115 ? -11.133 -12.018 -4.340 1.00 97.00 115 GLY A CA 1
ATOM 871 C C . GLY A 1 115 ? -10.043 -11.390 -5.209 1.00 97.00 115 GLY A C 1
ATOM 872 O O . GLY A 1 115 ? -10.140 -10.215 -5.553 1.00 97.00 115 GLY A O 1
ATOM 873 N N . PHE A 1 116 ? -9.053 -12.183 -5.616 1.00 97.25 116 PHE A N 1
ATOM 874 C CA . PHE A 1 116 ? -8.090 -11.845 -6.656 1.00 97.25 116 PHE A CA 1
ATOM 875 C C . PHE A 1 116 ? -7.982 -13.020 -7.626 1.00 97.25 116 PHE A C 1
ATOM 877 O O . PHE A 1 116 ? -7.696 -14.142 -7.204 1.00 97.25 116 PHE A O 1
ATOM 884 N N . ILE A 1 117 ? -8.171 -12.761 -8.919 1.00 96.31 117 ILE A N 1
ATOM 885 C CA . ILE A 1 117 ? -8.011 -13.754 -9.984 1.00 96.31 117 ILE A CA 1
ATOM 886 C C . ILE A 1 117 ? -7.109 -13.164 -11.066 1.00 96.31 117 ILE A C 1
ATOM 888 O O . ILE A 1 117 ? -7.481 -12.206 -11.736 1.00 96.31 117 ILE A O 1
ATOM 892 N N . GLY A 1 118 ? -5.916 -13.728 -11.221 1.00 93.62 118 GLY A N 1
ATOM 893 C CA . GLY A 1 118 ? -4.938 -13.365 -12.239 1.00 93.62 118 GLY A CA 1
ATOM 894 C C . GLY A 1 118 ? -5.331 -13.825 -13.648 1.00 93.62 118 GLY A C 1
ATOM 895 O O . GLY A 1 118 ? -6.303 -14.563 -13.829 1.00 93.62 118 GLY A O 1
ATOM 896 N N . PRO A 1 119 ? -4.550 -13.431 -14.667 1.00 90.06 119 PRO A N 1
ATOM 897 C CA . PRO A 1 119 ? -4.897 -13.650 -16.070 1.00 90.06 119 PRO A CA 1
ATOM 898 C C . PRO A 1 119 ? -4.991 -15.123 -16.484 1.00 90.06 119 PRO A C 1
ATOM 900 O O . PRO A 1 119 ? -5.597 -15.415 -17.513 1.00 90.06 119 PRO A O 1
ATOM 903 N N . ARG A 1 120 ? -4.401 -16.059 -15.725 1.00 89.69 120 ARG A N 1
ATOM 904 C CA . ARG A 1 120 ? -4.496 -17.505 -15.991 1.00 89.69 120 ARG A CA 1
ATOM 905 C C . ARG A 1 120 ? -5.176 -18.254 -14.839 1.00 89.69 120 ARG A C 1
ATOM 907 O O . ARG A 1 120 ? -4.996 -19.460 -14.696 1.00 89.69 120 ARG A O 1
ATOM 914 N N . GLY A 1 121 ? -5.966 -17.545 -14.028 1.00 91.94 121 GLY A N 1
ATOM 915 C CA . GLY A 1 121 ? -6.710 -18.110 -12.901 1.00 91.94 121 GLY A CA 1
ATOM 916 C C . GLY A 1 121 ? -5.913 -18.219 -11.601 1.00 91.94 121 GLY A C 1
ATOM 917 O O . GLY A 1 121 ? -6.385 -18.847 -10.653 1.00 91.94 121 GLY A O 1
ATOM 918 N N . GLU A 1 122 ? -4.716 -17.631 -11.530 1.00 91.50 122 GLU A N 1
ATOM 919 C CA . GLU A 1 122 ? -3.938 -17.589 -10.292 1.00 91.50 122 GLU A CA 1
ATOM 920 C C . GLU A 1 122 ? -4.661 -16.790 -9.214 1.00 91.50 122 GLU A C 1
ATOM 922 O O . GLU A 1 122 ? -5.310 -15.789 -9.501 1.00 91.50 122 GLU A O 1
ATOM 927 N N . GLN A 1 123 ? -4.484 -17.178 -7.958 1.00 94.06 123 GLN A N 1
ATOM 928 C CA . GLN A 1 123 ? -4.943 -16.378 -6.830 1.00 94.06 123 GLN A CA 1
ATOM 929 C C . GLN A 1 123 ? -3.726 -15.821 -6.111 1.00 94.06 123 GLN A C 1
ATOM 931 O O . GLN A 1 123 ? -2.816 -16.578 -5.774 1.00 94.06 123 GLN A O 1
ATOM 936 N N . ALA A 1 124 ? -3.719 -14.507 -5.911 1.00 91.69 124 ALA A N 1
ATOM 937 C CA . ALA A 1 124 ? -2.745 -13.851 -5.061 1.00 91.69 124 ALA A CA 1
ATOM 938 C C . ALA A 1 124 ? -3.295 -13.803 -3.638 1.00 91.69 124 ALA A C 1
ATOM 940 O O . ALA A 1 124 ? -4.478 -13.538 -3.417 1.00 91.69 124 ALA A O 1
ATOM 941 N N . GLU A 1 125 ? -2.419 -14.028 -2.674 1.00 90.62 125 GLU A N 1
ATOM 942 C CA . GLU A 1 125 ? -2.713 -13.869 -1.262 1.00 90.62 125 GLU A CA 1
ATOM 943 C C . GLU A 1 125 ? -3.086 -12.421 -0.939 1.00 90.62 125 GLU A C 1
ATOM 945 O O . GLU A 1 125 ? -4.017 -12.172 -0.170 1.00 90.62 125 GLU A O 1
ATOM 950 N N . GLY A 1 126 ? -2.375 -11.465 -1.544 1.00 94.44 126 GLY A N 1
ATOM 951 C CA . GLY A 1 126 ? -2.649 -10.058 -1.335 1.00 94.44 126 GLY A CA 1
ATOM 952 C C . GLY A 1 126 ? -2.199 -9.140 -2.460 1.00 94.44 126 GLY A C 1
ATOM 953 O O . GLY A 1 126 ? -1.356 -9.476 -3.291 1.00 94.44 126 GLY A O 1
ATOM 954 N N . LEU A 1 127 ? -2.776 -7.944 -2.451 1.00 97.19 127 LEU A N 1
ATOM 955 C CA . LEU A 1 127 ? -2.499 -6.854 -3.372 1.00 97.19 127 LEU A CA 1
ATOM 956 C C . LEU A 1 127 ? -1.858 -5.697 -2.610 1.00 97.19 127 LEU A C 1
ATOM 958 O O . LEU A 1 127 ? -2.410 -5.189 -1.635 1.00 97.19 127 LEU A O 1
ATOM 962 N N . VAL A 1 128 ? -0.695 -5.278 -3.083 1.00 97.19 128 VAL A N 1
ATOM 963 C CA . VAL A 1 128 ? 0.071 -4.135 -2.600 1.00 97.19 128 VAL A CA 1
ATOM 964 C C . VAL A 1 128 ? -0.340 -2.896 -3.382 1.00 97.19 128 VAL A C 1
ATOM 966 O O . VAL A 1 128 ? -0.357 -2.932 -4.611 1.00 97.19 128 VAL A O 1
ATOM 969 N N . VAL A 1 129 ? -0.587 -1.793 -2.677 1.00 96.94 129 VAL A N 1
ATOM 970 C CA . VAL A 1 129 ? -0.698 -0.446 -3.254 1.00 96.94 129 VAL A CA 1
ATOM 971 C C . VAL A 1 129 ? 0.301 0.468 -2.551 1.00 96.94 129 VAL A C 1
ATOM 973 O O . VAL A 1 129 ? 0.194 0.751 -1.354 1.00 96.94 129 VAL A O 1
ATOM 976 N N . SER A 1 130 ? 1.296 0.916 -3.310 1.00 94.56 130 SER A N 1
ATOM 977 C CA . SER A 1 130 ? 2.418 1.733 -2.851 1.00 94.56 130 SER A CA 1
ATOM 978 C C . SER A 1 130 ? 2.484 3.025 -3.664 1.00 94.56 130 SER A C 1
ATOM 980 O O . SER A 1 130 ? 2.285 2.991 -4.873 1.00 94.56 130 SER A O 1
ATOM 982 N N . PHE A 1 131 ? 2.768 4.155 -3.017 1.00 92.12 131 PHE A N 1
ATOM 983 C CA . PHE A 1 131 ? 3.027 5.428 -3.698 1.00 92.12 131 PHE A CA 1
ATOM 984 C C . PHE A 1 131 ? 4.493 5.780 -3.545 1.00 92.12 131 PHE A C 1
ATOM 986 O O . PHE A 1 131 ? 5.013 5.779 -2.430 1.00 92.12 131 PHE A O 1
ATOM 993 N N . GLU A 1 132 ? 5.168 6.061 -4.648 1.00 88.31 132 GLU A N 1
ATOM 994 C CA . GLU A 1 132 ? 6.620 6.151 -4.681 1.00 88.31 132 GLU A CA 1
ATOM 995 C C . GLU A 1 132 ? 7.091 7.360 -5.478 1.00 88.31 132 GLU A C 1
ATOM 997 O O . GLU A 1 132 ? 6.467 7.795 -6.445 1.00 88.31 132 GLU A O 1
ATOM 1002 N N . ALA A 1 133 ? 8.242 7.890 -5.074 1.00 86.56 133 ALA A N 1
ATOM 1003 C CA . ALA A 1 133 ? 8.961 8.872 -5.861 1.00 86.56 133 ALA A CA 1
ATOM 1004 C C . ALA A 1 133 ? 9.582 8.177 -7.079 1.00 86.56 133 ALA A C 1
ATOM 1006 O O . ALA A 1 133 ? 10.520 7.383 -6.934 1.00 86.56 133 ALA A O 1
ATOM 1007 N N . TYR A 1 134 ? 9.086 8.486 -8.277 1.00 83.31 134 TYR A N 1
ATOM 1008 C CA . TYR A 1 134 ? 9.695 7.997 -9.503 1.00 83.31 134 TYR A CA 1
ATOM 1009 C C . TYR A 1 134 ? 11.062 8.636 -9.722 1.00 83.31 134 TYR A C 1
ATOM 1011 O O . TYR A 1 134 ? 11.228 9.857 -9.649 1.00 83.31 134 TYR A O 1
ATOM 1019 N N . ARG A 1 135 ? 12.043 7.783 -10.012 1.00 78.50 135 ARG A N 1
ATOM 1020 C CA . ARG A 1 135 ? 13.409 8.178 -10.323 1.00 78.50 135 ARG A CA 1
ATOM 1021 C C . ARG A 1 135 ? 13.695 7.896 -11.780 1.00 78.50 135 ARG A C 1
ATOM 1023 O O . ARG A 1 135 ? 13.516 6.774 -12.240 1.00 78.50 135 ARG A O 1
ATOM 1030 N N . TYR A 1 136 ? 14.251 8.884 -12.463 1.00 74.44 136 TYR A N 1
ATOM 1031 C CA . TYR A 1 136 ? 14.862 8.620 -13.755 1.00 74.44 136 TYR A CA 1
ATOM 1032 C C . TYR A 1 136 ? 16.160 7.813 -13.571 1.00 74.44 136 TYR A C 1
ATOM 1034 O O . TYR A 1 136 ? 16.836 7.963 -12.542 1.00 74.44 136 TYR A O 1
ATOM 1042 N N . PRO A 1 137 ? 16.542 6.975 -14.552 1.00 73.25 137 PRO A N 1
ATOM 1043 C CA . PRO A 1 137 ? 17.821 6.277 -14.530 1.00 73.25 137 PRO A CA 1
ATOM 1044 C C . PRO A 1 137 ? 18.984 7.235 -14.231 1.00 73.25 137 PRO A C 1
ATOM 1046 O O . PRO A 1 137 ? 19.038 8.344 -14.760 1.00 73.25 137 PRO A O 1
ATOM 1049 N N . ASN A 1 138 ? 19.910 6.805 -13.369 1.00 73.50 138 ASN A N 1
ATOM 1050 C CA . ASN A 1 138 ? 21.080 7.576 -12.914 1.00 73.50 138 ASN A CA 1
ATOM 1051 C C . ASN A 1 138 ? 20.780 8.838 -12.075 1.00 73.50 138 ASN A C 1
ATOM 1053 O O . ASN A 1 138 ? 21.690 9.618 -11.794 1.00 73.50 138 ASN A O 1
ATOM 1057 N N . GLN A 1 139 ? 19.538 9.051 -11.627 1.00 73.19 139 GLN A N 1
ATOM 1058 C CA . GLN A 1 139 ? 19.199 10.172 -10.749 1.00 73.19 139 GLN A CA 1
ATOM 1059 C C . GLN A 1 139 ? 19.526 9.862 -9.276 1.00 73.19 139 GLN A C 1
ATOM 1061 O O . GLN A 1 139 ? 18.991 8.920 -8.688 1.00 73.19 139 GLN A O 1
ATOM 1066 N N . THR A 1 140 ? 20.365 10.690 -8.643 1.00 75.50 140 THR A N 1
ATOM 1067 C CA . THR A 1 140 ? 20.643 10.599 -7.198 1.00 75.50 140 THR A CA 1
ATOM 1068 C C . THR A 1 140 ? 19.440 11.056 -6.374 1.00 75.50 140 THR A C 1
ATOM 1070 O O . THR A 1 140 ? 18.912 12.151 -6.610 1.00 75.50 140 THR A O 1
ATOM 1073 N N . ILE A 1 141 ? 19.059 10.242 -5.382 1.00 68.25 141 ILE A N 1
ATOM 1074 C CA . ILE A 1 141 ? 18.002 10.554 -4.413 1.00 68.25 141 ILE A CA 1
ATOM 1075 C C . ILE A 1 141 ? 18.444 11.670 -3.477 1.00 68.25 141 ILE A C 1
ATOM 1077 O O . ILE A 1 141 ? 19.523 11.633 -2.896 1.00 68.25 141 ILE A O 1
ATOM 1081 N N . ASP A 1 142 ? 17.521 12.594 -3.264 1.00 76.06 142 ASP A N 1
ATOM 1082 C CA . ASP A 1 142 ? 17.547 13.562 -2.180 1.00 76.06 142 ASP A CA 1
ATOM 1083 C C . ASP A 1 142 ? 16.100 13.844 -1.771 1.00 76.06 142 ASP A C 1
ATOM 1085 O O . ASP A 1 142 ? 15.373 14.545 -2.473 1.00 76.06 142 ASP A O 1
ATOM 1089 N N . PHE A 1 143 ? 15.649 13.251 -0.669 1.00 71.62 143 PHE A N 1
ATOM 1090 C CA . PHE A 1 143 ? 14.284 13.448 -0.176 1.00 71.62 143 PHE A CA 1
ATOM 1091 C C . PHE A 1 143 ? 14.112 14.729 0.647 1.00 71.62 143 PHE A C 1
ATOM 1093 O O . PHE A 1 143 ? 12.977 15.131 0.908 1.00 71.62 143 PHE A O 1
ATOM 1100 N N . ILE A 1 144 ? 15.210 15.369 1.056 1.00 71.88 144 ILE A N 1
ATOM 1101 C CA . ILE A 1 144 ? 15.175 16.566 1.898 1.00 71.88 144 ILE A CA 1
ATOM 1102 C C . ILE A 1 144 ? 14.977 17.786 1.001 1.00 71.88 144 ILE A C 1
ATOM 1104 O O . ILE A 1 144 ? 13.996 18.517 1.144 1.00 71.88 144 ILE A O 1
ATOM 1108 N N . TRP A 1 145 ? 15.868 17.969 0.027 1.00 72.50 145 TRP A N 1
ATOM 1109 C CA . TRP A 1 145 ? 15.790 19.084 -0.906 1.00 72.50 145 TRP A CA 1
ATOM 1110 C C . TRP A 1 145 ? 14.912 18.741 -2.106 1.00 72.50 145 TRP A C 1
ATOM 1112 O O . TRP A 1 145 ? 13.829 19.298 -2.263 1.00 72.50 145 TRP A O 1
ATOM 1122 N N . LYS A 1 146 ? 15.310 17.777 -2.944 1.00 75.88 146 LYS A N 1
ATOM 1123 C CA . LYS A 1 146 ? 14.548 17.469 -4.170 1.00 75.88 146 LYS A CA 1
ATOM 1124 C C . LYS A 1 146 ? 13.170 16.882 -3.863 1.00 75.88 146 LYS A C 1
ATOM 1126 O O . LYS A 1 146 ? 12.230 17.162 -4.592 1.00 75.88 146 LYS A O 1
ATOM 1131 N N . GLY A 1 147 ? 13.037 16.133 -2.768 1.00 70.62 147 GLY A N 1
ATOM 1132 C CA . GLY A 1 147 ? 11.770 15.560 -2.312 1.00 70.62 147 GLY A CA 1
ATOM 1133 C C . GLY A 1 147 ? 10.788 16.570 -1.728 1.00 70.62 147 GLY A C 1
ATOM 1134 O O . GLY A 1 147 ? 9.675 16.185 -1.412 1.00 70.62 147 GLY A O 1
ATOM 1135 N N . THR A 1 148 ? 11.153 17.844 -1.569 1.00 75.75 148 THR A N 1
ATOM 1136 C CA . THR A 1 148 ? 10.202 18.925 -1.241 1.00 75.75 148 THR A CA 1
ATOM 1137 C C . THR A 1 148 ? 9.884 19.814 -2.448 1.00 75.75 148 THR A C 1
ATOM 1139 O O . THR A 1 148 ? 9.035 20.701 -2.356 1.00 75.75 148 THR A O 1
ATOM 1142 N N . HIS A 1 149 ? 10.504 19.533 -3.597 1.00 78.06 149 HIS A N 1
ATOM 1143 C CA . HIS A 1 149 ? 10.328 20.237 -4.863 1.00 78.06 149 HIS A CA 1
ATOM 1144 C C . HIS A 1 149 ? 9.688 19.307 -5.907 1.00 78.06 149 HIS A C 1
ATOM 1146 O O . HIS A 1 149 ? 9.681 18.088 -5.755 1.00 78.06 149 HIS A O 1
ATOM 1152 N N . LYS A 1 150 ? 9.154 19.868 -6.999 1.00 83.62 150 LYS A N 1
ATOM 1153 C CA . LYS A 1 150 ? 8.533 19.104 -8.098 1.00 83.62 150 LYS A CA 1
ATOM 1154 C C . LYS A 1 150 ? 9.579 18.395 -8.975 1.00 83.62 150 LYS A C 1
ATOM 1156 O O . LYS A 1 150 ? 9.725 18.711 -10.150 1.00 83.62 150 LYS A O 1
ATOM 1161 N N . VAL A 1 151 ? 10.361 17.492 -8.382 1.00 83.19 151 VAL A N 1
ATOM 1162 C CA . VAL A 1 151 ? 11.475 16.791 -9.047 1.00 83.19 151 VAL A CA 1
ATOM 1163 C C . VAL A 1 151 ? 11.136 15.337 -9.342 1.00 83.19 151 VAL A C 1
ATOM 1165 O O . VAL A 1 151 ? 11.470 14.842 -10.416 1.00 83.19 151 VAL A O 1
ATOM 1168 N N . TYR A 1 152 ? 10.481 14.658 -8.403 1.00 85.69 152 TYR A N 1
ATOM 1169 C CA . TYR A 1 152 ? 10.105 13.258 -8.560 1.00 85.69 152 TYR A CA 1
ATOM 1170 C C . TYR A 1 152 ? 8.608 13.174 -8.847 1.00 85.69 152 TYR A C 1
ATOM 1172 O O . TYR A 1 152 ? 7.823 13.587 -7.989 1.00 85.69 152 TYR A O 1
ATOM 1180 N N . PRO A 1 153 ? 8.185 12.665 -10.014 1.00 87.94 153 PRO A N 1
ATOM 1181 C CA . PRO A 1 153 ? 6.790 12.313 -10.229 1.00 87.94 153 PRO A CA 1
ATOM 1182 C C . PRO A 1 153 ? 6.337 11.318 -9.161 1.00 87.94 153 PRO A C 1
ATOM 1184 O O . PRO A 1 153 ? 7.099 10.430 -8.770 1.00 87.94 153 PRO A O 1
ATOM 1187 N N . ASN A 1 154 ? 5.116 11.475 -8.673 1.00 87.81 154 ASN A N 1
ATOM 1188 C CA . ASN A 1 154 ? 4.524 10.522 -7.753 1.00 87.81 154 ASN A CA 1
ATOM 1189 C C . ASN A 1 154 ? 3.846 9.413 -8.557 1.00 87.81 154 ASN A C 1
ATOM 1191 O O . ASN A 1 154 ? 2.959 9.680 -9.367 1.00 87.81 154 ASN A O 1
ATOM 1195 N N . ILE A 1 155 ? 4.278 8.174 -8.355 1.00 88.62 155 ILE A N 1
ATOM 1196 C CA . ILE A 1 155 ? 3.726 7.016 -9.055 1.00 88.62 155 ILE A CA 1
ATOM 1197 C C . ILE A 1 155 ? 3.047 6.074 -8.077 1.00 88.62 155 ILE A C 1
ATOM 1199 O O . ILE A 1 155 ? 3.494 5.904 -6.945 1.00 88.62 155 ILE A O 1
ATOM 1203 N N . ALA A 1 156 ? 1.990 5.418 -8.543 1.00 91.75 156 ALA A N 1
ATOM 1204 C CA . ALA A 1 156 ? 1.423 4.276 -7.854 1.00 91.75 156 ALA A CA 1
ATOM 1205 C C . ALA A 1 156 ? 2.026 2.978 -8.401 1.00 91.75 156 ALA A C 1
ATOM 1207 O O . ALA A 1 156 ? 2.078 2.753 -9.611 1.00 91.75 156 ALA A O 1
ATOM 1208 N N . VAL A 1 157 ? 2.457 2.112 -7.493 1.00 90.25 157 VAL A N 1
ATOM 1209 C CA . VAL A 1 157 ? 2.890 0.748 -7.772 1.00 90.25 157 VAL A CA 1
ATOM 1210 C C . VAL A 1 157 ? 1.836 -0.193 -7.207 1.00 90.25 157 VAL A C 1
ATOM 1212 O O . VAL A 1 157 ? 1.582 -0.202 -6.000 1.00 90.25 157 VAL A O 1
ATOM 1215 N N . VAL A 1 158 ? 1.247 -1.001 -8.087 1.00 93.94 158 VAL A N 1
ATOM 1216 C CA . VAL A 1 158 ? 0.327 -2.079 -7.716 1.00 93.94 158 VAL A CA 1
ATOM 1217 C C . VAL A 1 158 ? 1.012 -3.410 -7.989 1.00 93.94 158 VAL A C 1
ATOM 1219 O O . VAL A 1 158 ? 1.471 -3.655 -9.106 1.00 93.94 158 VAL A O 1
ATOM 1222 N N . SER A 1 159 ? 1.112 -4.257 -6.967 1.00 93.50 159 SER A N 1
ATOM 1223 C CA . SER A 1 159 ? 1.859 -5.516 -7.036 1.00 93.50 159 SER A CA 1
ATOM 1224 C C . SER A 1 159 ? 1.162 -6.630 -6.268 1.00 93.50 159 SER A C 1
ATOM 1226 O O . SER A 1 159 ? 0.436 -6.359 -5.322 1.00 93.50 159 SER A O 1
ATOM 1228 N N . THR A 1 160 ? 1.424 -7.890 -6.595 1.00 94.19 160 THR A N 1
ATOM 1229 C CA . THR A 1 160 ? 1.104 -9.003 -5.687 1.00 94.19 160 THR A CA 1
ATOM 1230 C C . THR A 1 160 ? 2.011 -8.955 -4.456 1.00 94.19 160 THR A C 1
ATOM 1232 O O . THR A 1 160 ? 3.198 -8.626 -4.590 1.00 94.19 160 THR A O 1
ATOM 1235 N N . TRP A 1 161 ? 1.481 -9.300 -3.281 1.00 94.62 161 TRP A N 1
ATOM 1236 C CA . TRP A 1 161 ? 2.232 -9.360 -2.022 1.00 94.62 161 TRP A CA 1
ATOM 1237 C C . TRP A 1 161 ? 3.416 -10.321 -2.107 1.00 94.62 161 TRP A C 1
ATOM 1239 O O . TRP A 1 161 ? 4.509 -9.981 -1.670 1.00 94.62 161 TRP A O 1
ATOM 1249 N N . GLU A 1 162 ? 3.228 -11.472 -2.742 1.00 91.44 162 GLU A N 1
ATOM 1250 C CA . GLU A 1 162 ? 4.226 -12.531 -2.870 1.00 91.44 162 GLU A CA 1
ATOM 1251 C C . GLU A 1 162 ? 5.458 -12.079 -3.652 1.00 91.44 162 GLU A C 1
ATOM 1253 O O . GLU A 1 162 ? 6.573 -12.485 -3.341 1.00 91.44 162 GLU A O 1
ATOM 1258 N N . ASP A 1 163 ? 5.266 -11.236 -4.667 1.00 89.81 163 ASP A N 1
ATOM 1259 C CA . ASP A 1 163 ? 6.368 -10.629 -5.418 1.00 89.81 163 ASP A CA 1
ATOM 1260 C C . ASP A 1 163 ? 7.076 -9.567 -4.578 1.00 89.81 163 ASP A C 1
ATOM 1262 O O . ASP A 1 163 ? 8.302 -9.550 -4.464 1.00 89.81 163 ASP A O 1
ATOM 1266 N N . TYR A 1 164 ? 6.281 -8.705 -3.945 1.00 91.12 164 TYR A N 1
ATOM 1267 C CA . TYR A 1 164 ? 6.788 -7.570 -3.193 1.00 91.12 164 TYR A CA 1
ATOM 1268 C C . TYR A 1 164 ? 7.601 -8.025 -1.972 1.00 91.12 164 TYR A C 1
ATOM 1270 O O . TYR A 1 164 ? 8.729 -7.576 -1.774 1.00 91.12 164 TYR A O 1
ATOM 1278 N N . SER A 1 165 ? 7.069 -8.954 -1.175 1.00 93.00 165 SER A N 1
ATOM 1279 C CA . SER A 1 165 ? 7.733 -9.484 0.020 1.00 93.00 165 SER A CA 1
ATOM 1280 C C . SER A 1 165 ? 8.974 -10.308 -0.331 1.00 93.00 165 SER A C 1
ATOM 1282 O O . SER A 1 165 ? 9.986 -10.231 0.364 1.00 93.00 165 SER A O 1
ATOM 1284 N N . MET A 1 166 ? 8.944 -11.049 -1.440 1.00 91.00 166 MET A N 1
ATOM 1285 C CA . MET A 1 166 ? 10.077 -11.837 -1.922 1.00 91.00 166 MET A CA 1
ATOM 1286 C C . MET A 1 166 ? 11.249 -10.965 -2.359 1.00 91.00 166 MET A C 1
ATOM 1288 O O . MET A 1 166 ? 12.389 -11.266 -2.001 1.00 91.00 166 MET A O 1
ATOM 1292 N N . LEU A 1 167 ? 10.983 -9.859 -3.050 1.00 87.69 167 LEU A N 1
ATOM 1293 C CA . LEU A 1 167 ? 12.030 -8.919 -3.434 1.00 87.69 167 LEU A CA 1
ATOM 1294 C C . LEU A 1 167 ? 12.573 -8.155 -2.227 1.00 87.69 167 LEU A C 1
ATOM 1296 O O . LEU A 1 167 ? 13.781 -8.124 -2.019 1.00 87.69 167 LEU A O 1
ATOM 1300 N N . GLU A 1 168 ? 11.705 -7.609 -1.377 1.00 90.00 168 GLU A N 1
ATOM 1301 C CA . GLU A 1 168 ? 12.157 -6.817 -0.231 1.00 90.00 168 GLU A CA 1
ATOM 1302 C C . GLU A 1 168 ? 12.857 -7.686 0.827 1.00 90.00 168 GLU A C 1
ATOM 1304 O O . GLU A 1 168 ? 13.964 -7.374 1.257 1.00 90.00 168 GLU A O 1
ATOM 1309 N N . CYS A 1 169 ? 12.251 -8.791 1.263 1.00 93.00 169 CYS A N 1
ATOM 1310 C CA . CYS A 1 169 ? 12.787 -9.613 2.353 1.00 93.00 169 CYS A CA 1
ATOM 1311 C C . CYS A 1 169 ? 13.715 -10.728 1.865 1.00 93.00 169 CYS A C 1
ATOM 1313 O O . CYS A 1 169 ? 14.749 -11.001 2.483 1.00 93.00 169 CYS A O 1
ATOM 1315 N N . GLY A 1 170 ? 13.352 -11.400 0.774 1.00 89.69 170 GLY A N 1
ATOM 1316 C CA . GLY A 1 170 ? 14.129 -12.508 0.225 1.00 89.69 170 GLY A CA 1
ATOM 1317 C C . GLY A 1 170 ? 15.424 -12.018 -0.416 1.00 89.69 170 GLY A C 1
ATOM 1318 O O . GLY A 1 170 ? 16.514 -12.365 0.057 1.00 89.69 170 GLY A O 1
ATOM 1319 N N . VAL A 1 171 ? 15.292 -11.190 -1.455 1.00 87.50 171 VAL A N 1
ATOM 1320 C CA . VAL A 1 171 ? 16.412 -10.680 -2.260 1.00 87.50 171 VAL A CA 1
ATOM 1321 C C . VAL A 1 171 ? 17.166 -9.583 -1.507 1.00 87.50 171 VAL A C 1
ATOM 1323 O O . VAL A 1 171 ? 18.324 -9.788 -1.140 1.00 87.50 171 VAL A O 1
ATOM 1326 N N . ASP A 1 172 ? 16.497 -8.480 -1.167 1.00 86.44 172 ASP A N 1
ATOM 1327 C CA . ASP A 1 172 ? 17.138 -7.292 -0.587 1.00 86.44 172 ASP A CA 1
ATOM 1328 C C . ASP A 1 172 ? 17.442 -7.424 0.918 1.00 86.44 172 ASP A C 1
ATOM 1330 O O . ASP A 1 172 ? 18.126 -6.576 1.499 1.00 86.44 172 ASP A O 1
ATOM 1334 N N . GLY A 1 173 ? 16.939 -8.474 1.578 1.00 89.62 173 GLY A N 1
ATOM 1335 C CA . GLY A 1 173 ? 17.186 -8.731 3.001 1.00 89.62 173 GLY A CA 1
ATOM 1336 C C . GLY A 1 173 ? 16.575 -7.687 3.941 1.00 89.62 173 GLY A C 1
ATOM 1337 O O . GLY A 1 173 ? 17.029 -7.535 5.078 1.00 89.62 173 GLY A O 1
ATOM 1338 N N . ARG A 1 174 ? 15.568 -6.938 3.480 1.00 90.44 174 ARG A N 1
ATOM 1339 C CA . ARG A 1 174 ? 14.867 -5.917 4.261 1.00 90.44 174 ARG A CA 1
ATOM 1340 C C . ARG A 1 174 ? 13.959 -6.551 5.307 1.00 90.44 174 ARG A C 1
ATOM 1342 O O . ARG A 1 174 ? 13.448 -7.659 5.149 1.00 90.44 174 ARG A O 1
ATOM 1349 N N . LYS A 1 175 ? 13.719 -5.783 6.366 1.00 93.62 175 LYS A N 1
ATOM 1350 C CA . LYS A 1 175 ? 12.691 -6.065 7.366 1.00 93.62 175 LYS A CA 1
ATOM 1351 C C . LYS A 1 175 ? 11.490 -5.172 7.106 1.00 93.62 175 LYS A C 1
ATOM 1353 O O . LYS A 1 175 ? 11.652 -3.993 6.792 1.00 93.62 175 LYS A O 1
ATOM 1358 N N . LEU A 1 176 ? 10.303 -5.727 7.279 1.00 95.88 176 LEU A N 1
ATOM 1359 C CA . LEU A 1 176 ? 9.032 -5.025 7.186 1.00 95.88 176 LEU A CA 1
ATOM 1360 C C . LEU A 1 176 ? 8.302 -5.156 8.522 1.00 95.88 176 LEU A C 1
ATOM 1362 O O . LEU A 1 176 ? 8.454 -6.151 9.227 1.00 95.88 176 LEU A O 1
ATOM 1366 N N . GLN A 1 177 ? 7.503 -4.157 8.873 1.00 96.44 177 GLN A N 1
ATOM 1367 C CA . GLN A 1 177 ? 6.592 -4.218 10.011 1.00 96.44 177 GLN A CA 1
ATOM 1368 C C . GLN A 1 177 ? 5.162 -4.106 9.501 1.00 96.44 177 GLN A C 1
ATOM 1370 O O . GLN A 1 177 ? 4.795 -3.088 8.915 1.00 96.44 177 GLN A O 1
ATOM 1375 N N . ALA A 1 178 ? 4.371 -5.148 9.727 1.00 97.19 178 ALA A N 1
ATOM 1376 C CA . ALA A 1 178 ? 2.967 -5.189 9.362 1.00 97.19 178 ALA A CA 1
ATOM 1377 C C . ALA A 1 178 ? 2.089 -4.746 10.532 1.00 97.19 178 ALA A C 1
ATOM 1379 O O . ALA A 1 178 ? 2.181 -5.291 11.635 1.00 97.19 178 ALA A O 1
ATOM 1380 N N . TYR A 1 179 ? 1.226 -3.772 10.264 1.00 96.88 179 TYR A N 1
ATOM 1381 C CA . TYR A 1 179 ? 0.239 -3.229 11.185 1.00 96.88 179 TYR A CA 1
ATOM 1382 C C . TYR A 1 179 ? -1.152 -3.531 10.647 1.00 96.88 179 TYR A C 1
ATOM 1384 O O . TYR A 1 179 ? -1.520 -3.053 9.576 1.00 96.88 179 TYR A O 1
ATOM 1392 N N . HIS A 1 180 ? -1.917 -4.327 11.381 1.00 97.06 180 HIS A N 1
ATOM 1393 C CA . HIS A 1 180 ? -3.270 -4.701 10.994 1.00 97.06 180 HIS A CA 1
ATOM 1394 C C . HIS A 1 180 ? -4.259 -3.547 11.220 1.00 97.06 180 HIS A C 1
ATOM 1396 O O . HIS A 1 180 ? -4.218 -2.890 12.265 1.00 97.06 180 HIS A O 1
ATOM 1402 N N . LEU A 1 181 ? -5.132 -3.290 10.239 1.00 97.25 181 LEU A N 1
ATOM 1403 C CA . LEU A 1 181 ? -6.165 -2.257 10.297 1.00 97.25 181 LEU A CA 1
ATOM 1404 C C . LEU A 1 181 ? -7.493 -2.841 10.794 1.00 97.25 181 LEU A C 1
ATOM 1406 O O . LEU A 1 181 ? -8.099 -3.697 10.156 1.00 97.25 181 LEU A O 1
ATOM 1410 N N . ARG A 1 182 ? -8.012 -2.286 11.889 1.00 96.38 182 ARG A N 1
ATOM 1411 C CA . ARG A 1 182 ? -9.296 -2.648 12.503 1.00 96.38 182 ARG A CA 1
ATOM 1412 C C . ARG A 1 182 ? -10.467 -1.992 11.770 1.00 96.38 182 ARG A C 1
ATOM 1414 O O . ARG A 1 182 ? -11.081 -1.054 12.276 1.00 96.38 182 ARG A O 1
ATOM 1421 N N . LEU A 1 183 ? -10.758 -2.475 10.567 1.00 97.19 183 LEU A N 1
ATOM 1422 C CA . LEU A 1 183 ? -11.869 -2.002 9.737 1.00 97.19 183 LEU A CA 1
ATOM 1423 C C . LEU A 1 183 ? -13.067 -2.957 9.810 1.00 97.19 183 LEU A C 1
ATOM 1425 O O . LEU A 1 183 ? -12.894 -4.176 9.874 1.00 97.19 183 LEU A O 1
ATOM 1429 N N . THR A 1 184 ? -14.288 -2.415 9.771 1.00 97.62 184 THR A N 1
ATOM 1430 C CA . THR A 1 184 ? -15.498 -3.233 9.579 1.00 97.62 184 THR A CA 1
ATOM 1431 C C . THR A 1 184 ? -15.502 -3.863 8.182 1.00 97.62 184 THR A C 1
ATOM 1433 O O . THR A 1 184 ? -14.791 -3.380 7.295 1.00 97.62 184 THR A O 1
ATOM 1436 N N . PRO A 1 185 ? -16.308 -4.912 7.933 1.00 97.62 185 PRO A N 1
ATOM 1437 C CA . PRO A 1 185 ? -16.435 -5.489 6.597 1.00 97.62 185 PRO A CA 1
ATOM 1438 C C . PRO A 1 185 ? -16.724 -4.438 5.515 1.00 97.62 185 PRO A C 1
ATOM 1440 O O . PRO A 1 185 ? -16.025 -4.385 4.511 1.00 97.62 185 PRO A O 1
ATOM 1443 N N . GLU A 1 186 ? -17.664 -3.526 5.748 1.00 97.81 186 GLU A N 1
ATOM 1444 C CA . GLU A 1 186 ? -18.042 -2.475 4.793 1.00 97.81 186 GLU A CA 1
ATOM 1445 C C . GLU A 1 186 ? -16.885 -1.503 4.536 1.00 97.81 186 GLU A C 1
ATOM 1447 O O . GLU A 1 186 ? -16.641 -1.097 3.399 1.00 97.81 186 GLU A O 1
ATOM 1452 N N . GLN A 1 187 ? -16.131 -1.163 5.586 1.00 98.44 187 GLN A N 1
ATOM 1453 C CA . GLN A 1 187 ? -14.942 -0.325 5.464 1.00 98.44 187 GLN A CA 1
ATOM 1454 C C . GLN A 1 187 ? -13.834 -1.021 4.672 1.00 98.44 187 GLN A C 1
ATOM 1456 O O . GLN A 1 187 ? -13.169 -0.353 3.885 1.00 98.44 187 GLN A O 1
ATOM 1461 N N . LYS A 1 188 ? -13.645 -2.339 4.828 1.00 98.56 188 LYS A N 1
ATOM 1462 C CA . LYS A 1 188 ? -12.668 -3.109 4.041 1.00 98.56 188 LYS A CA 1
ATOM 1463 C C . LYS A 1 188 ? -13.011 -3.081 2.552 1.00 98.56 188 LYS A C 1
ATOM 1465 O O . LYS A 1 188 ? -12.138 -2.790 1.740 1.00 98.56 188 LYS A O 1
ATOM 1470 N N . ILE A 1 189 ? -14.284 -3.281 2.206 1.00 98.19 189 ILE A N 1
ATOM 1471 C CA . ILE A 1 189 ? -14.774 -3.222 0.818 1.00 98.19 189 ILE A CA 1
ATOM 1472 C C . ILE A 1 189 ? -14.514 -1.837 0.217 1.00 98.19 189 ILE A C 1
ATOM 1474 O O . ILE A 1 189 ? -13.887 -1.709 -0.838 1.00 98.19 189 ILE A O 1
ATOM 1478 N N . ALA A 1 190 ? -14.959 -0.786 0.914 1.00 98.00 190 ALA A N 1
ATOM 1479 C CA . ALA A 1 190 ? -14.787 0.592 0.465 1.00 98.00 190 ALA A CA 1
ATOM 1480 C C . ALA A 1 190 ? -13.303 0.974 0.343 1.00 98.00 190 ALA A C 1
ATOM 1482 O O . ALA A 1 190 ? -12.906 1.645 -0.615 1.00 98.00 190 ALA A O 1
ATOM 1483 N N . PHE A 1 191 ? -12.475 0.508 1.282 1.00 98.50 191 PHE A N 1
ATOM 1484 C CA . PHE A 1 191 ? -11.044 0.773 1.293 1.00 98.50 191 PHE A CA 1
ATOM 1485 C C . PHE A 1 191 ? -10.377 0.101 0.102 1.00 98.50 191 PHE A C 1
ATOM 1487 O O . PHE A 1 191 ? -9.667 0.766 -0.644 1.00 98.50 191 PHE A O 1
ATOM 1494 N N . THR A 1 192 ? -10.622 -1.193 -0.114 1.00 98.50 192 THR A N 1
ATOM 1495 C CA . THR A 1 192 ? -10.012 -1.932 -1.221 1.00 98.50 192 THR A CA 1
ATOM 1496 C C . THR A 1 192 ? -10.386 -1.330 -2.561 1.00 98.50 192 THR A C 1
ATOM 1498 O O . THR A 1 192 ? -9.509 -1.114 -3.396 1.00 98.50 192 THR A O 1
ATOM 1501 N N . ARG A 1 193 ? -11.661 -0.970 -2.752 1.00 97.81 193 ARG A N 1
ATOM 1502 C CA . ARG A 1 193 ? -12.088 -0.262 -3.960 1.00 97.81 193 ARG A CA 1
ATOM 1503 C C . ARG A 1 193 ? -11.317 1.045 -4.135 1.00 97.81 193 ARG A C 1
ATOM 1505 O O . ARG A 1 193 ? -10.760 1.282 -5.202 1.00 97.81 193 ARG A O 1
ATOM 1512 N N . THR A 1 194 ? -11.244 1.864 -3.089 1.00 97.50 194 THR A N 1
ATOM 1513 C CA . THR A 1 194 ? -10.513 3.141 -3.114 1.00 97.50 194 THR A CA 1
ATOM 1514 C C . THR A 1 194 ? -9.035 2.938 -3.437 1.00 97.50 194 THR A C 1
ATOM 1516 O O . THR A 1 194 ? -8.502 3.627 -4.298 1.00 97.50 194 THR A O 1
ATOM 1519 N N . ALA A 1 195 ? -8.383 1.962 -2.811 1.00 97.94 195 ALA A N 1
ATOM 1520 C CA . ALA A 1 195 ? -6.968 1.684 -3.006 1.00 97.94 195 ALA A CA 1
ATOM 1521 C C . ALA A 1 195 ? -6.652 1.225 -4.432 1.00 97.94 195 ALA A C 1
ATOM 1523 O O . ALA A 1 195 ? -5.671 1.679 -5.019 1.00 97.94 195 ALA A O 1
ATOM 1524 N N . VAL A 1 196 ? -7.497 0.376 -5.023 1.00 97.69 196 VAL A N 1
ATOM 1525 C CA . VAL A 1 196 ? -7.338 -0.043 -6.421 1.00 97.69 196 VAL A CA 1
ATOM 1526 C C . VAL A 1 196 ? -7.541 1.138 -7.374 1.00 97.69 196 VAL A C 1
ATOM 1528 O O . VAL A 1 196 ? -6.749 1.319 -8.299 1.00 97.69 196 VAL A O 1
ATOM 1531 N N . LEU A 1 197 ? -8.556 1.975 -7.140 1.00 96.38 197 LEU A N 1
ATOM 1532 C CA . LEU A 1 197 ? -8.798 3.165 -7.960 1.00 96.38 197 LEU A CA 1
ATOM 1533 C C . LEU A 1 197 ? -7.641 4.168 -7.855 1.00 96.38 197 LEU A C 1
ATOM 1535 O O . LEU A 1 197 ? -7.126 4.622 -8.871 1.00 96.38 197 LEU A O 1
ATOM 1539 N N . GLU A 1 198 ? -7.165 4.467 -6.647 1.00 95.56 198 GLU A N 1
ATOM 1540 C CA . GLU A 1 198 ? -6.035 5.379 -6.445 1.00 95.56 198 GLU A CA 1
ATOM 1541 C C . GLU A 1 198 ? -4.712 4.811 -6.970 1.00 95.56 198 GLU A C 1
ATOM 1543 O O . GLU A 1 198 ? -3.862 5.584 -7.424 1.00 95.56 198 GLU A O 1
ATOM 1548 N N . GLY A 1 199 ? -4.550 3.484 -6.929 1.00 94.94 199 GLY A N 1
ATOM 1549 C CA . GLY A 1 199 ? -3.390 2.763 -7.445 1.00 94.94 199 GLY A CA 1
ATOM 1550 C C . GLY A 1 199 ? -3.330 2.676 -8.975 1.00 94.94 199 GLY A C 1
ATOM 1551 O O . GLY A 1 199 ? -2.265 2.436 -9.536 1.00 94.94 199 GLY A O 1
ATOM 1552 N N . THR A 1 200 ? -4.460 2.887 -9.651 1.00 94.12 200 THR A N 1
ATOM 1553 C CA . THR A 1 200 ? -4.586 2.848 -11.121 1.00 94.12 200 THR A CA 1
ATOM 1554 C C . THR A 1 200 ? -4.854 4.218 -11.744 1.00 94.12 200 THR A C 1
ATOM 1556 O O . THR A 1 200 ? -4.902 4.355 -12.969 1.00 94.12 200 THR A O 1
ATOM 1559 N N . ARG A 1 201 ? -5.031 5.247 -10.909 1.00 92.56 201 ARG A N 1
ATOM 1560 C CA . ARG A 1 201 ? -5.298 6.621 -11.326 1.00 92.56 201 ARG A CA 1
ATOM 1561 C C . ARG A 1 201 ? -4.077 7.243 -12.000 1.00 92.56 201 ARG A C 1
ATOM 1563 O O . ARG A 1 201 ? -2.959 7.161 -11.495 1.00 92.56 201 ARG A O 1
ATOM 1570 N N . ASP A 1 202 ? -4.322 7.942 -13.106 1.00 87.81 202 ASP A N 1
ATOM 1571 C CA . ASP A 1 202 ? -3.318 8.794 -13.738 1.00 87.81 202 ASP A CA 1
ATOM 1572 C C . ASP A 1 202 ? -3.021 10.037 -12.884 1.00 87.81 202 ASP A C 1
ATOM 1574 O O . ASP A 1 202 ? -3.921 10.641 -12.294 1.00 87.81 202 ASP A O 1
ATOM 1578 N N . ARG A 1 203 ? -1.747 10.419 -12.817 1.00 88.19 203 ARG A N 1
ATOM 1579 C CA . ARG A 1 203 ? -1.221 11.463 -11.932 1.00 88.19 203 ARG A CA 1
ATOM 1580 C C . ARG A 1 203 ? -0.138 12.315 -12.623 1.00 88.19 203 ARG A C 1
ATOM 1582 O O . ARG A 1 203 ? 0.955 12.452 -12.080 1.00 88.19 203 ARG A O 1
ATOM 1589 N N . PRO A 1 204 ? -0.401 12.905 -13.805 1.00 83.25 204 PRO A N 1
ATOM 1590 C CA . PRO A 1 204 ? 0.631 13.601 -14.585 1.00 83.25 204 PRO A CA 1
ATOM 1591 C C . PRO A 1 204 ? 1.195 14.844 -13.873 1.00 83.25 204 PRO A C 1
ATOM 1593 O O . PRO A 1 204 ? 2.335 15.231 -14.118 1.00 83.25 204 PRO A O 1
ATOM 1596 N N . ASP A 1 205 ? 0.414 15.430 -12.959 1.00 86.00 205 ASP A N 1
ATOM 1597 C CA . ASP A 1 205 ? 0.764 16.641 -12.210 1.00 86.00 205 ASP A CA 1
ATOM 1598 C C . ASP A 1 205 ? 1.035 16.390 -10.716 1.00 86.00 205 ASP A C 1
ATOM 1600 O O . ASP A 1 205 ? 1.215 17.344 -9.950 1.00 86.00 205 ASP A O 1
ATOM 1604 N N . ASP A 1 206 ? 1.057 15.125 -10.284 1.00 87.38 206 ASP A N 1
ATOM 1605 C CA . ASP A 1 206 ? 1.376 14.762 -8.903 1.00 87.38 206 ASP A CA 1
ATOM 1606 C C . ASP A 1 206 ? 2.883 14.552 -8.761 1.00 87.38 206 ASP A C 1
ATOM 1608 O O . ASP A 1 206 ? 3.500 13.736 -9.449 1.00 87.38 206 ASP A O 1
ATOM 1612 N N . TYR A 1 207 ? 3.483 15.299 -7.843 1.00 88.44 207 TYR A N 1
ATOM 1613 C CA . TYR A 1 207 ? 4.905 15.222 -7.554 1.00 88.44 207 TYR A CA 1
ATOM 1614 C C . TYR A 1 207 ? 5.086 14.852 -6.100 1.00 88.44 207 TYR A C 1
ATOM 1616 O O . TYR A 1 207 ? 4.432 15.410 -5.214 1.00 88.44 207 TYR A O 1
ATOM 1624 N N . TYR A 1 208 ? 6.025 13.945 -5.867 1.00 86.75 208 TYR A N 1
ATOM 1625 C CA . TYR A 1 208 ? 6.348 13.490 -4.537 1.00 86.75 208 TYR A CA 1
ATOM 1626 C C . TYR A 1 208 ? 6.854 14.670 -3.707 1.00 86.75 208 TYR A C 1
ATOM 1628 O O . TYR A 1 208 ? 7.881 15.280 -4.012 1.00 86.75 208 TYR A O 1
ATOM 1636 N N . ASN A 1 209 ? 6.124 14.968 -2.640 1.00 88.12 209 ASN A N 1
ATOM 1637 C CA . ASN A 1 209 ? 6.526 15.868 -1.583 1.00 88.12 209 ASN A CA 1
ATOM 1638 C C . ASN A 1 209 ? 6.591 15.097 -0.263 1.00 88.12 209 ASN A C 1
ATOM 1640 O O . ASN A 1 209 ? 5.561 14.662 0.247 1.00 88.12 209 ASN A O 1
ATOM 1644 N N . THR A 1 210 ? 7.779 15.002 0.333 1.00 81.31 210 THR A N 1
ATOM 1645 C CA . THR A 1 210 ? 8.051 14.248 1.569 1.00 81.31 210 THR A CA 1
ATOM 1646 C C . THR A 1 210 ? 7.071 14.554 2.709 1.00 81.31 210 THR A C 1
ATOM 1648 O O . THR A 1 210 ? 6.810 13.685 3.539 1.00 81.31 210 THR A O 1
ATOM 1651 N N . LEU A 1 211 ? 6.502 15.762 2.752 1.00 80.44 211 LEU A N 1
ATOM 1652 C CA . LEU A 1 211 ? 5.610 16.203 3.820 1.00 80.44 211 LEU A CA 1
ATOM 1653 C C . LEU A 1 211 ? 4.130 16.254 3.421 1.00 80.44 211 LEU A C 1
ATOM 1655 O O . LEU A 1 211 ? 3.280 16.037 4.286 1.00 80.44 211 LEU A O 1
ATOM 1659 N N . SER A 1 212 ? 3.814 16.558 2.158 1.00 83.00 212 SER A N 1
ATOM 1660 C CA . SER A 1 212 ? 2.440 16.855 1.722 1.00 83.00 212 SER A CA 1
ATOM 1661 C C . SER A 1 212 ? 1.874 15.963 0.614 1.00 83.00 212 SER A C 1
ATOM 1663 O O . SER A 1 212 ? 0.676 16.041 0.372 1.00 83.00 212 SER A O 1
ATOM 1665 N N . SER A 1 213 ? 2.702 15.178 -0.077 1.00 88.00 213 SER A N 1
ATOM 1666 C CA . SER A 1 213 ? 2.297 14.230 -1.130 1.00 88.00 213 SER A CA 1
ATOM 1667 C C . SER A 1 213 ? 3.325 13.096 -1.180 1.00 88.00 213 SER A C 1
ATOM 1669 O O . SER A 1 213 ? 4.231 13.084 -2.006 1.00 88.00 213 SER A O 1
ATOM 1671 N N . SER A 1 214 ? 3.284 12.208 -0.191 1.00 89.81 214 SER A N 1
ATOM 1672 C CA . SER A 1 214 ? 4.268 11.147 0.019 1.00 89.81 214 SER A CA 1
ATOM 1673 C C . SER A 1 214 ? 3.615 9.771 0.072 1.00 89.81 214 SER A C 1
ATOM 1675 O O . SER A 1 214 ? 2.388 9.645 0.112 1.00 89.81 214 SER A O 1
ATOM 1677 N N . CYS A 1 215 ? 4.452 8.730 0.158 1.00 89.88 215 CYS A N 1
ATOM 1678 C CA . CYS A 1 215 ? 3.996 7.368 0.426 1.00 89.88 215 CYS A CA 1
ATOM 1679 C C . CYS A 1 215 ? 3.029 7.328 1.618 1.00 89.88 215 CYS A C 1
ATOM 1681 O O . CYS A 1 215 ? 1.965 6.728 1.530 1.00 89.88 215 CYS A O 1
ATOM 1683 N N . VAL A 1 216 ? 3.352 8.052 2.693 1.00 92.19 216 VAL A N 1
ATOM 1684 C CA . VAL A 1 216 ? 2.579 8.095 3.937 1.00 92.19 216 VAL A CA 1
ATOM 1685 C C . VAL A 1 216 ? 1.290 8.893 3.790 1.00 92.19 216 VAL A C 1
ATOM 1687 O O . VAL A 1 216 ? 0.240 8.393 4.189 1.00 92.19 216 VAL A O 1
ATOM 1690 N N . THR A 1 217 ? 1.333 10.111 3.239 1.00 93.06 217 THR A N 1
ATOM 1691 C CA . THR A 1 217 ? 0.134 10.966 3.204 1.00 93.06 217 THR A CA 1
ATOM 1692 C C . THR A 1 217 ? -0.960 10.354 2.338 1.00 93.06 217 THR A C 1
ATOM 1694 O O . THR A 1 217 ? -2.120 10.408 2.732 1.00 93.06 217 THR A O 1
ATOM 1697 N N . HIS A 1 218 ? -0.608 9.686 1.234 1.00 94.69 218 HIS A N 1
ATOM 1698 C CA . HIS A 1 218 ? -1.596 8.952 0.442 1.00 94.69 218 HIS A CA 1
ATOM 1699 C C . HIS A 1 218 ? -2.202 7.771 1.197 1.00 94.69 218 HIS A C 1
ATOM 1701 O O . HIS A 1 218 ? -3.414 7.573 1.126 1.00 94.69 218 HIS A O 1
ATOM 1707 N N . GLN A 1 219 ? -1.413 7.027 1.988 1.00 95.81 219 GLN A N 1
ATOM 1708 C CA . GLN A 1 219 ? -2.005 6.003 2.856 1.00 95.81 219 GLN A CA 1
ATOM 1709 C C . GLN A 1 219 ? -2.969 6.626 3.872 1.00 95.81 219 GLN A C 1
ATOM 1711 O O . GLN A 1 219 ? -4.051 6.089 4.091 1.00 95.81 219 GLN A O 1
ATOM 1716 N N . VAL A 1 220 ? -2.629 7.778 4.462 1.00 96.44 220 VAL A N 1
ATOM 1717 C CA . VAL A 1 220 ? -3.526 8.493 5.387 1.00 96.44 220 VAL A CA 1
ATOM 1718 C C . VAL A 1 220 ? -4.822 8.921 4.708 1.00 96.44 220 VAL A C 1
ATOM 1720 O O . VAL A 1 220 ? -5.889 8.764 5.296 1.00 96.44 220 VAL A O 1
ATOM 1723 N N . GLU A 1 221 ? -4.758 9.445 3.485 1.00 95.81 221 GLU A N 1
ATOM 1724 C CA . GLU A 1 221 ? -5.942 9.825 2.706 1.00 95.81 221 GLU A CA 1
ATOM 1725 C C . GLU A 1 221 ? -6.857 8.625 2.465 1.00 95.81 221 GLU A C 1
ATOM 1727 O O . GLU A 1 221 ? -8.049 8.692 2.777 1.00 95.81 221 GLU A O 1
ATOM 1732 N N . MET A 1 222 ? -6.293 7.508 1.994 1.00 96.62 222 MET A N 1
ATOM 1733 C CA . MET A 1 222 ? -7.058 6.286 1.742 1.00 96.62 222 MET A CA 1
ATOM 1734 C C . MET A 1 222 ? -7.659 5.719 3.029 1.00 96.62 222 MET A C 1
ATOM 1736 O O . MET A 1 222 ? -8.851 5.418 3.061 1.00 96.62 222 MET A O 1
ATOM 1740 N N . ILE A 1 223 ? -6.892 5.646 4.121 1.00 97.81 223 ILE A N 1
ATOM 1741 C CA . ILE A 1 223 ? -7.395 5.175 5.420 1.00 97.81 223 ILE A CA 1
ATOM 1742 C C . ILE A 1 223 ? -8.516 6.096 5.916 1.00 97.81 223 ILE A C 1
ATOM 1744 O O . ILE A 1 223 ? -9.600 5.636 6.264 1.00 97.81 223 ILE A O 1
ATOM 1748 N N . ASN A 1 224 ? -8.308 7.411 5.906 1.00 97.88 224 ASN A N 1
ATOM 1749 C CA . ASN A 1 224 ? -9.305 8.365 6.384 1.00 97.88 224 ASN A CA 1
ATOM 1750 C C . ASN A 1 224 ? -10.608 8.346 5.576 1.00 97.88 224 ASN A C 1
ATOM 1752 O O . ASN A 1 224 ? -11.653 8.684 6.137 1.00 97.88 224 ASN A O 1
ATOM 1756 N N . SER A 1 225 ? -10.555 7.980 4.291 1.00 97.44 225 SER A N 1
ATOM 1757 C CA . SER A 1 225 ? -11.728 7.951 3.409 1.00 97.44 225 SER A CA 1
ATOM 1758 C C . SER A 1 225 ? -12.830 7.008 3.908 1.00 97.44 225 SER A C 1
ATOM 1760 O O . SER A 1 225 ? -14.010 7.299 3.719 1.00 97.44 225 SER A O 1
ATOM 1762 N N . VAL A 1 226 ? -12.459 5.943 4.629 1.00 97.81 226 VAL A N 1
ATOM 1763 C CA . VAL A 1 226 ? -13.392 4.931 5.153 1.00 97.81 226 VAL A CA 1
ATOM 1764 C C . VAL A 1 226 ? -13.653 5.043 6.653 1.00 97.81 226 VAL A C 1
ATOM 1766 O O . VAL A 1 226 ? -14.552 4.392 7.184 1.00 97.81 226 VAL A O 1
ATOM 1769 N N . LEU A 1 227 ? -12.886 5.868 7.365 1.00 97.88 227 LEU A N 1
ATOM 1770 C CA . LEU A 1 227 ? -13.022 6.024 8.811 1.00 97.88 227 LEU A CA 1
ATOM 1771 C C . LEU A 1 227 ? -14.082 7.065 9.189 1.00 97.88 227 LEU A C 1
ATOM 1773 O O . LEU A 1 227 ? -14.260 8.053 8.468 1.00 97.88 227 LEU A O 1
ATOM 1777 N N . PRO A 1 228 ? -14.738 6.929 10.353 1.00 96.88 228 PRO A N 1
ATOM 1778 C CA . PRO A 1 228 ? -15.526 8.010 10.931 1.00 96.88 228 PRO A CA 1
ATOM 1779 C C . PRO A 1 228 ? -14.625 9.192 11.337 1.00 96.88 228 PRO A C 1
ATOM 1781 O O . PRO A 1 228 ? -13.450 8.987 11.656 1.00 96.88 228 PRO A O 1
ATOM 1784 N N . PRO A 1 229 ? -15.149 10.433 11.398 1.00 95.75 229 PRO A N 1
ATOM 1785 C CA . PRO A 1 229 ? -14.353 11.625 11.709 1.00 95.75 229 PRO A CA 1
ATOM 1786 C C . PRO A 1 229 ? -13.506 11.536 12.986 1.00 95.75 229 PRO A C 1
ATOM 1788 O O . PRO A 1 229 ? -12.397 12.063 13.014 1.00 95.75 229 PRO A O 1
ATOM 1791 N N . SER A 1 230 ? -13.990 10.840 14.019 1.00 95.81 230 SER A N 1
ATOM 1792 C CA . SER A 1 230 ? -13.292 10.653 15.300 1.00 95.81 230 SER A CA 1
ATOM 1793 C C . SER A 1 230 ? -12.012 9.816 15.207 1.00 95.81 230 SER A C 1
ATOM 1795 O O . SER A 1 230 ? -11.177 9.891 16.105 1.00 95.81 230 SER A O 1
ATOM 1797 N N . GLN A 1 231 ? -11.841 9.038 14.136 1.00 97.25 231 GLN A N 1
ATOM 1798 C CA . GLN A 1 231 ? -10.695 8.150 13.923 1.00 97.25 231 GLN A CA 1
ATOM 1799 C C . GLN A 1 231 ? -9.750 8.642 12.818 1.00 97.25 231 GLN A C 1
ATOM 1801 O O . GLN A 1 231 ? -8.753 7.987 12.516 1.00 97.25 231 GLN A O 1
ATOM 1806 N N . ARG A 1 232 ? -10.033 9.799 12.207 1.00 96.25 232 ARG A N 1
ATOM 1807 C CA . ARG A 1 232 ? -9.222 10.347 11.113 1.00 96.25 232 ARG A CA 1
ATOM 1808 C C . ARG A 1 232 ? -8.014 11.115 11.637 1.00 96.25 232 ARG A C 1
ATOM 1810 O O . ARG A 1 232 ? -8.110 11.891 12.588 1.00 96.25 232 ARG A O 1
ATOM 1817 N N . LEU A 1 233 ? -6.886 10.985 10.943 1.00 94.50 233 LEU A N 1
ATOM 1818 C CA . LEU A 1 233 ? -5.737 11.870 11.129 1.00 94.50 233 LEU A CA 1
ATOM 1819 C C . LEU A 1 233 ? -5.831 13.044 10.162 1.00 94.50 233 LEU A C 1
ATOM 1821 O O . LEU A 1 233 ? -5.764 12.860 8.952 1.00 94.50 233 LEU A O 1
ATOM 1825 N N . GLN A 1 234 ? -5.937 14.269 10.669 1.00 90.75 234 GLN A N 1
ATOM 1826 C CA . GLN A 1 234 ? -5.867 15.435 9.790 1.00 90.75 234 GLN A CA 1
ATOM 1827 C C . GLN A 1 234 ? -4.473 15.531 9.163 1.00 90.75 234 GLN A C 1
ATOM 1829 O O . GLN A 1 234 ? -3.480 15.468 9.881 1.00 90.75 234 GLN A O 1
ATOM 1834 N N . LEU A 1 235 ? -4.379 15.731 7.849 1.00 86.12 235 LEU A N 1
ATOM 1835 C CA . LEU A 1 235 ? -3.089 15.957 7.182 1.00 86.12 235 LEU A CA 1
ATOM 1836 C C . LEU A 1 235 ? -2.442 17.291 7.592 1.00 86.12 235 LEU A C 1
ATOM 1838 O O . LEU A 1 235 ? -1.227 17.458 7.494 1.00 86.12 235 LEU A O 1
ATOM 1842 N N . LYS A 1 236 ? -3.255 18.245 8.061 1.00 84.81 236 LYS A N 1
ATOM 1843 C CA . LYS A 1 236 ? -2.845 19.603 8.433 1.00 84.81 236 LYS A CA 1
ATOM 1844 C C . LYS A 1 236 ? -3.353 19.938 9.835 1.00 84.81 236 LYS A C 1
ATOM 1846 O O . LYS A 1 236 ? -4.459 19.542 10.181 1.00 84.81 236 LYS A O 1
ATOM 1851 N N . LEU A 1 237 ? -2.546 20.628 10.643 1.00 74.50 237 LEU A N 1
ATOM 1852 C CA . LEU A 1 237 ? -2.873 20.951 12.045 1.00 74.50 237 LEU A CA 1
ATOM 1853 C C . LEU A 1 237 ? -3.450 22.360 12.232 1.00 74.50 237 LEU A C 1
ATOM 1855 O O . LEU A 1 237 ? -4.267 22.564 13.126 1.00 74.50 237 LEU A O 1
ATOM 1859 N N . LEU A 1 238 ? -3.012 23.334 11.428 1.00 65.00 238 LEU A N 1
ATOM 1860 C CA . LEU A 1 238 ? -3.437 24.729 11.549 1.00 65.00 238 LEU A CA 1
ATOM 1861 C C . LEU A 1 238 ? -3.401 25.417 10.177 1.00 65.00 238 LEU A C 1
ATOM 1863 O O . LEU A 1 238 ? -2.331 25.618 9.597 1.00 65.00 238 LEU A O 1
ATOM 1867 N N . GLY A 1 239 ? -4.576 25.755 9.642 1.00 63.62 239 GLY A N 1
ATOM 1868 C CA . GLY A 1 239 ? -4.704 26.301 8.289 1.00 63.62 239 GLY A CA 1
ATOM 1869 C C . GLY A 1 239 ? -4.144 25.376 7.197 1.00 63.62 239 GLY A C 1
ATOM 1870 O O . GLY A 1 239 ? -3.776 24.224 7.426 1.00 63.62 239 GLY A O 1
ATOM 1871 N N . SER A 1 240 ? -4.060 25.879 5.968 1.00 65.31 240 SER A N 1
ATOM 1872 C CA . SER A 1 240 ? -3.584 25.118 4.804 1.00 65.31 240 SER A CA 1
ATOM 1873 C C . SER A 1 240 ? -2.072 24.849 4.780 1.00 65.31 240 SER A C 1
ATOM 1875 O O . SER A 1 240 ? -1.629 24.148 3.867 1.00 65.31 240 SER A O 1
ATOM 1877 N N . HIS A 1 241 ? -1.298 25.361 5.745 1.00 68.62 241 HIS A N 1
ATOM 1878 C CA . HIS A 1 241 ? 0.167 25.456 5.652 1.00 68.62 241 HIS A CA 1
ATOM 1879 C C . HIS A 1 241 ? 0.950 24.607 6.665 1.00 68.62 241 HIS A C 1
ATOM 1881 O O . HIS A 1 241 ? 2.114 24.309 6.409 1.00 68.62 241 HIS A O 1
ATOM 1887 N N . VAL A 1 242 ? 0.353 24.193 7.791 1.00 76.69 242 VAL A N 1
ATOM 1888 C CA . VAL A 1 242 ? 1.073 23.417 8.817 1.00 76.69 242 VAL A CA 1
ATOM 1889 C C . VAL A 1 242 ? 0.790 21.929 8.658 1.00 76.69 242 VAL A C 1
ATOM 1891 O O . VAL A 1 242 ? -0.303 21.459 8.976 1.00 76.69 242 VAL A O 1
ATOM 1894 N N . VAL A 1 243 ? 1.795 21.192 8.191 1.00 83.56 243 VAL A N 1
ATOM 1895 C CA . VAL A 1 243 ? 1.766 19.732 8.039 1.00 83.56 243 VAL A CA 1
ATOM 1896 C C . VAL A 1 243 ? 1.613 19.053 9.401 1.00 83.56 243 VAL A C 1
ATOM 1898 O O . VAL A 1 243 ? 2.228 19.478 10.379 1.00 83.56 243 VAL A O 1
ATOM 1901 N N . ASN A 1 244 ? 0.808 17.990 9.476 1.00 86.06 244 ASN A N 1
ATOM 1902 C CA . ASN A 1 244 ? 0.711 17.146 10.662 1.00 86.06 244 ASN A CA 1
ATOM 1903 C C . ASN A 1 244 ? 1.806 16.066 10.653 1.00 86.06 244 ASN A C 1
ATOM 1905 O O . ASN A 1 244 ? 1.687 15.104 9.896 1.00 86.06 244 ASN A O 1
ATOM 1909 N N . PRO A 1 245 ? 2.811 16.113 11.549 1.00 84.75 245 PRO A N 1
ATOM 1910 C CA . PRO A 1 245 ? 3.866 15.100 11.580 1.00 84.75 245 PRO A CA 1
ATOM 1911 C C . PRO A 1 245 ? 3.333 13.673 11.773 1.00 84.75 245 PRO A C 1
ATOM 1913 O O . PRO A 1 245 ? 3.894 12.720 11.239 1.00 84.75 245 PRO A O 1
ATOM 1916 N N . LYS A 1 246 ? 2.209 13.510 12.486 1.00 86.75 246 LYS A N 1
ATOM 1917 C CA . LYS A 1 246 ? 1.574 12.198 12.688 1.00 86.75 246 LYS A CA 1
ATOM 1918 C C . LYS A 1 246 ? 1.041 11.584 11.395 1.00 86.75 246 LYS A C 1
ATOM 1920 O O . LYS A 1 246 ? 0.826 10.382 11.371 1.00 86.75 246 LYS A O 1
ATOM 1925 N N . ALA A 1 247 ? 0.806 12.402 10.375 1.00 85.00 247 ALA A N 1
ATOM 1926 C CA . ALA A 1 247 ? 0.259 12.000 9.089 1.00 85.00 247 ALA A CA 1
ATOM 1927 C C . ALA A 1 247 ? 1.289 12.038 7.947 1.00 85.00 247 ALA A C 1
ATOM 1929 O O . ALA A 1 247 ? 0.944 11.710 6.818 1.00 85.00 247 ALA A O 1
ATOM 1930 N N . SER A 1 248 ? 2.536 12.427 8.236 1.00 84.44 248 SER A N 1
ATOM 1931 C CA . SER A 1 248 ? 3.595 12.576 7.226 1.00 84.44 248 SER A CA 1
ATOM 1932 C C . SER A 1 248 ? 4.828 11.728 7.517 1.00 84.44 248 SER A C 1
ATOM 1934 O O . SER A 1 248 ? 5.566 11.405 6.591 1.00 84.44 248 SER A O 1
ATOM 1936 N N . PHE A 1 249 ? 5.059 11.338 8.777 1.00 86.06 249 PHE A N 1
ATOM 1937 C CA . PHE A 1 249 ? 6.209 10.512 9.142 1.00 86.06 249 PHE A CA 1
ATOM 1938 C C . PHE A 1 249 ? 5.829 9.032 9.298 1.00 86.06 249 PHE A C 1
ATOM 1940 O O . PHE A 1 249 ? 4.979 8.698 10.132 1.00 86.06 249 PHE A O 1
ATOM 1947 N N . PRO A 1 250 ? 6.504 8.124 8.573 1.00 84.81 250 PRO A N 1
ATOM 1948 C CA . PRO A 1 250 ? 6.146 6.706 8.502 1.00 84.81 250 PRO A CA 1
ATOM 1949 C C . PRO A 1 250 ? 6.323 5.982 9.841 1.00 84.81 250 PRO A C 1
ATOM 1951 O O . PRO A 1 250 ? 5.526 5.117 10.181 1.00 84.81 250 PRO A O 1
ATOM 1954 N N . THR A 1 251 ? 7.321 6.358 10.643 1.00 87.81 251 THR A N 1
ATOM 1955 C CA . THR A 1 251 ? 7.590 5.735 11.952 1.00 87.81 251 THR A CA 1
ATOM 1956 C C . THR A 1 251 ? 6.656 6.235 13.061 1.00 87.81 251 THR A C 1
ATOM 1958 O O . THR A 1 251 ? 6.512 5.591 14.103 1.00 87.81 251 THR A O 1
ATOM 1961 N N . ILE A 1 252 ? 5.992 7.377 12.848 1.00 90.31 252 ILE A N 1
ATOM 1962 C CA . ILE A 1 252 ? 5.045 7.979 13.800 1.00 90.31 252 ILE A CA 1
ATOM 1963 C C . ILE A 1 252 ? 3.613 7.535 13.492 1.00 90.31 252 ILE A C 1
ATOM 1965 O O . ILE A 1 252 ? 2.824 7.345 14.425 1.00 90.31 252 ILE A O 1
ATOM 1969 N N . LEU A 1 253 ? 3.293 7.350 12.207 1.00 93.44 253 LEU A N 1
ATOM 1970 C CA . LEU A 1 253 ? 1.952 7.028 11.733 1.00 93.44 253 LEU A CA 1
ATOM 1971 C C . LEU A 1 253 ? 1.309 5.849 12.488 1.00 93.44 253 LEU A C 1
ATOM 1973 O O . LEU A 1 253 ? 0.197 6.036 12.994 1.00 93.44 253 LEU A O 1
ATOM 1977 N N . PRO A 1 254 ? 1.974 4.686 12.672 1.00 94.56 254 PRO A N 1
ATOM 1978 C CA . PRO A 1 254 ? 1.339 3.560 13.342 1.00 94.56 254 PRO A CA 1
ATOM 1979 C C . PRO A 1 254 ? 0.905 3.883 14.768 1.00 94.56 254 PRO A C 1
ATOM 1981 O O . PRO A 1 254 ? -0.238 3.640 15.144 1.00 94.56 254 PRO A O 1
ATOM 1984 N N . LYS A 1 255 ? 1.769 4.544 15.548 1.00 94.38 255 LYS A N 1
ATOM 1985 C CA . LYS A 1 255 ? 1.447 4.951 16.925 1.00 94.38 255 LYS A CA 1
ATOM 1986 C C . LYS A 1 255 ? 0.281 5.937 16.976 1.00 94.38 255 LYS A C 1
ATOM 1988 O O . LYS A 1 255 ? -0.459 5.959 17.959 1.00 94.38 255 LYS A O 1
ATOM 1993 N N . ALA A 1 256 ? 0.136 6.787 15.961 1.00 95.38 256 ALA A N 1
ATOM 1994 C CA . ALA A 1 256 ? -0.973 7.727 15.881 1.00 95.38 256 ALA A CA 1
ATOM 1995 C C . ALA A 1 256 ? -2.303 7.002 15.620 1.00 95.38 256 ALA A C 1
ATOM 1997 O O . ALA A 1 256 ? -3.267 7.257 16.340 1.00 95.38 256 ALA A O 1
ATOM 1998 N N . TYR A 1 257 ? -2.338 6.060 14.676 1.00 97.06 257 TYR A N 1
ATOM 1999 C CA . TYR A 1 257 ? -3.540 5.274 14.387 1.00 97.06 257 TYR A CA 1
ATOM 2000 C C . TYR A 1 257 ? -3.883 4.241 15.469 1.00 97.06 257 TYR A C 1
ATOM 2002 O O . TYR A 1 257 ? -5.065 4.042 15.744 1.00 97.06 257 TYR A O 1
ATOM 2010 N N . MET A 1 258 ? -2.898 3.668 16.169 1.00 96.19 258 MET A N 1
ATOM 2011 C CA . MET A 1 258 ? -3.139 2.836 17.361 1.00 96.19 258 MET A CA 1
ATOM 2012 C C . MET A 1 258 ? -3.909 3.609 18.439 1.00 96.19 258 MET A C 1
ATOM 2014 O O . MET A 1 258 ? -4.874 3.103 19.004 1.00 96.19 258 MET A O 1
ATOM 2018 N N . LYS A 1 259 ? -3.535 4.872 18.697 1.00 96.25 259 LYS A N 1
ATOM 2019 C CA . LYS A 1 259 ? -4.237 5.734 19.669 1.00 96.25 259 LYS A CA 1
ATOM 2020 C C . LYS A 1 259 ? -5.672 6.065 19.260 1.00 96.25 259 LYS A C 1
ATOM 2022 O O . LYS A 1 259 ? -6.480 6.380 20.124 1.00 96.25 259 LYS A O 1
ATOM 2027 N N . LEU A 1 260 ? -5.974 6.007 17.964 1.00 96.19 260 LEU A N 1
ATOM 2028 C CA . LEU A 1 260 ? -7.319 6.197 17.413 1.00 96.19 260 LEU A CA 1
ATOM 2029 C C . LEU A 1 260 ? -8.102 4.876 17.305 1.00 96.19 260 LEU A C 1
ATOM 2031 O O . LEU A 1 260 ? -9.241 4.872 16.841 1.00 96.19 260 LEU A O 1
ATOM 2035 N N . GLY A 1 261 ? -7.503 3.756 17.723 1.00 96.06 261 GLY A N 1
ATOM 2036 C CA . GLY A 1 261 ? -8.100 2.425 17.635 1.00 96.06 261 GLY A CA 1
ATOM 2037 C C . GLY A 1 261 ? -8.212 1.883 16.209 1.00 96.06 261 GLY A C 1
ATOM 2038 O O . GLY A 1 261 ? -8.982 0.957 15.986 1.00 96.06 261 GLY A O 1
ATOM 2039 N N . VAL A 1 262 ? -7.479 2.464 15.254 1.00 97.38 262 VAL A N 1
ATOM 2040 C CA . VAL A 1 262 ? -7.512 2.080 13.833 1.00 97.38 262 VAL A CA 1
ATOM 2041 C C . VAL A 1 262 ? -6.522 0.959 13.544 1.00 97.38 262 VAL A C 1
ATOM 2043 O O . VAL A 1 262 ? -6.824 0.083 12.746 1.00 97.38 262 VAL A O 1
ATOM 2046 N N . PHE A 1 263 ? -5.347 0.971 14.178 1.00 97.00 263 PHE A N 1
ATOM 2047 C CA . PHE A 1 263 ? -4.372 -0.120 14.071 1.00 97.00 263 PHE A CA 1
ATOM 2048 C C . PHE A 1 263 ? -4.406 -0.984 15.329 1.00 97.00 263 PHE A C 1
ATOM 2050 O O . PHE A 1 263 ? -4.636 -0.469 16.429 1.00 97.00 263 PHE A O 1
ATOM 2057 N N . ASP A 1 264 ? -4.124 -2.275 15.173 1.00 93.88 264 ASP A N 1
ATOM 2058 C CA . ASP A 1 264 ? -3.836 -3.146 16.310 1.00 93.88 264 ASP A CA 1
ATOM 2059 C C . ASP A 1 264 ? -2.604 -2.651 17.088 1.00 93.88 264 ASP A C 1
ATOM 2061 O O . ASP A 1 264 ? -1.696 -2.051 16.506 1.00 93.88 264 ASP A O 1
ATOM 2065 N N . PRO A 1 265 ? -2.555 -2.867 18.417 1.00 89.56 265 PRO A N 1
ATOM 2066 C CA . PRO A 1 265 ? -1.458 -2.386 19.255 1.00 89.56 265 PRO A CA 1
ATOM 2067 C C . PRO A 1 265 ? -0.141 -3.136 19.010 1.00 89.56 265 PRO A C 1
ATOM 2069 O O . PRO A 1 265 ? 0.922 -2.638 19.379 1.00 89.56 265 PRO A O 1
ATOM 2072 N N . SER A 1 266 ? -0.202 -4.325 18.407 1.00 89.50 266 SER A N 1
ATOM 2073 C CA . SER A 1 266 ? 0.955 -5.119 18.011 1.00 89.50 266 SER A CA 1
ATOM 2074 C C . SER A 1 266 ? 1.221 -5.009 16.511 1.00 89.50 266 SER A C 1
ATOM 2076 O O . SER A 1 266 ? 0.322 -4.803 15.697 1.00 89.50 266 SER A O 1
ATOM 2078 N N . SER A 1 267 ? 2.489 -5.174 16.150 1.00 93.56 267 SER A N 1
ATOM 2079 C CA . SER A 1 267 ? 2.938 -5.316 14.769 1.00 93.56 267 SER A CA 1
ATOM 2080 C C . SER A 1 267 ? 3.684 -6.627 14.609 1.00 93.56 267 SER A C 1
ATOM 2082 O O . SER A 1 267 ? 4.317 -7.096 15.558 1.00 93.56 267 SER A O 1
ATOM 2084 N N . VAL A 1 268 ? 3.679 -7.177 13.401 1.00 95.38 268 VAL A N 1
ATOM 2085 C CA . VAL A 1 268 ? 4.456 -8.375 13.072 1.00 95.38 268 VAL A CA 1
ATOM 2086 C C . VAL A 1 268 ? 5.655 -7.994 12.222 1.00 95.38 268 VAL A C 1
ATOM 2088 O O . VAL A 1 268 ? 5.521 -7.274 11.234 1.00 95.38 268 VAL A O 1
ATOM 2091 N N . THR A 1 269 ? 6.831 -8.480 12.610 1.00 96.44 269 THR A N 1
ATOM 2092 C CA . THR A 1 269 ? 8.042 -8.339 11.800 1.00 96.44 269 THR A CA 1
ATOM 2093 C C . THR A 1 269 ? 8.052 -9.401 10.713 1.00 96.44 269 THR A C 1
ATOM 2095 O O . THR A 1 269 ? 7.925 -10.593 10.999 1.00 96.44 269 THR A O 1
ATOM 2098 N N . ILE A 1 270 ? 8.245 -8.960 9.476 1.00 96.69 270 ILE A N 1
ATOM 2099 C CA . ILE A 1 270 ? 8.401 -9.816 8.306 1.00 96.69 270 ILE A CA 1
ATOM 2100 C C . ILE A 1 270 ? 9.824 -9.644 7.789 1.00 96.69 270 ILE A C 1
ATOM 2102 O O . ILE A 1 270 ? 10.301 -8.524 7.601 1.00 96.69 270 ILE A O 1
ATOM 2106 N N . ASP A 1 271 ? 10.521 -10.753 7.604 1.00 96.00 271 ASP A N 1
ATOM 2107 C CA . ASP A 1 271 ? 11.905 -10.799 7.161 1.00 96.00 271 ASP A CA 1
ATOM 2108 C C . ASP A 1 271 ? 12.181 -12.071 6.346 1.00 96.00 271 ASP A C 1
ATOM 2110 O O . ASP A 1 271 ? 11.277 -12.822 5.970 1.00 96.00 271 ASP A O 1
ATOM 2114 N N . ARG A 1 272 ? 13.459 -12.320 6.043 1.00 95.75 272 ARG A N 1
ATOM 2115 C CA . ARG A 1 272 ? 13.900 -13.465 5.237 1.00 95.75 272 ARG A CA 1
ATOM 2116 C C . ARG A 1 272 ? 13.429 -14.822 5.784 1.00 95.75 272 ARG A C 1
ATOM 2118 O O . ARG A 1 272 ? 13.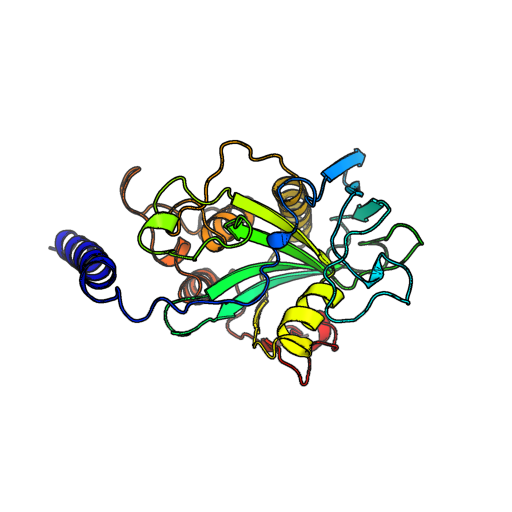326 -15.766 5.006 1.00 95.75 272 ARG A O 1
ATOM 2125 N N . SER A 1 273 ? 13.152 -14.937 7.082 1.00 96.25 273 SER A N 1
ATOM 2126 C CA . SER A 1 273 ? 12.737 -16.195 7.710 1.00 96.25 273 SER A CA 1
ATOM 2127 C C . SER A 1 273 ? 11.252 -16.518 7.528 1.00 96.25 273 SER A C 1
ATOM 2129 O O . SER A 1 273 ? 10.881 -17.686 7.622 1.00 96.25 273 SER A O 1
ATOM 2131 N N . ASN A 1 274 ? 10.404 -15.518 7.260 1.00 95.75 274 ASN A N 1
ATOM 2132 C CA . ASN A 1 274 ? 8.951 -15.694 7.305 1.00 95.75 274 ASN A CA 1
ATOM 2133 C C . ASN A 1 274 ? 8.163 -15.017 6.168 1.00 95.75 274 ASN A C 1
ATOM 2135 O O . ASN A 1 274 ? 6.952 -15.204 6.117 1.00 95.75 274 ASN A O 1
ATOM 2139 N N . TYR A 1 275 ? 8.798 -14.304 5.228 1.00 94.00 275 TYR A N 1
ATOM 2140 C CA . TYR A 1 275 ? 8.093 -13.596 4.140 1.00 94.00 275 TYR A CA 1
ATOM 2141 C C . TYR A 1 275 ? 7.241 -14.485 3.214 1.00 94.00 275 TYR A C 1
ATOM 2143 O O . TYR A 1 275 ? 6.377 -13.975 2.508 1.00 94.00 275 TYR A O 1
ATOM 2151 N N . ILE A 1 276 ? 7.487 -15.801 3.205 1.00 92.19 276 ILE A N 1
ATOM 2152 C CA . ILE A 1 276 ? 6.711 -16.795 2.444 1.00 92.19 276 ILE A CA 1
ATOM 2153 C C . ILE A 1 276 ? 5.467 -17.301 3.187 1.00 92.19 276 ILE A C 1
ATOM 2155 O O . ILE A 1 276 ? 4.682 -18.063 2.625 1.00 92.19 276 ILE A O 1
ATOM 2159 N N . ILE A 1 277 ? 5.321 -16.967 4.472 1.00 93.06 277 ILE A N 1
ATOM 2160 C CA . ILE A 1 277 ? 4.168 -17.372 5.274 1.00 93.06 277 ILE A CA 1
ATOM 2161 C C . ILE A 1 277 ? 3.031 -16.387 4.990 1.00 93.06 277 ILE A C 1
ATOM 2163 O O . ILE A 1 277 ? 3.273 -15.181 5.057 1.00 93.06 277 ILE A O 1
ATOM 2167 N N . PRO A 1 278 ? 1.794 -16.869 4.757 1.00 91.25 278 PRO A N 1
ATOM 2168 C CA . PRO A 1 278 ? 0.674 -15.977 4.526 1.00 91.25 278 PRO A CA 1
ATOM 2169 C C . PRO A 1 278 ? 0.487 -14.952 5.644 1.00 91.25 278 PRO A C 1
ATOM 2171 O O . PRO A 1 278 ? 0.441 -15.303 6.827 1.00 91.25 278 PRO A O 1
ATOM 2174 N N . LEU A 1 279 ? 0.332 -13.691 5.266 1.00 90.75 279 LEU A N 1
ATOM 2175 C CA . LEU A 1 279 ? 0.216 -12.523 6.123 1.00 90.75 279 LEU A CA 1
ATOM 2176 C C . LEU A 1 279 ? -0.934 -12.663 7.122 1.00 90.75 279 LEU A C 1
ATOM 2178 O O . LEU A 1 279 ? -0.743 -12.400 8.305 1.00 90.75 279 LEU A O 1
ATOM 2182 N N . GLY A 1 280 ? -2.084 -13.202 6.702 1.00 87.75 280 GLY A N 1
ATOM 2183 C CA . GLY A 1 280 ? -3.204 -13.497 7.610 1.00 87.75 280 GLY A CA 1
ATOM 2184 C C . GLY A 1 280 ? -2.867 -14.519 8.711 1.00 87.75 280 GLY A C 1
ATOM 2185 O O . GLY A 1 280 ? -3.417 -14.466 9.813 1.00 87.75 280 GLY A O 1
ATOM 2186 N N . ARG A 1 281 ? -1.918 -15.432 8.457 1.00 89.25 281 ARG A N 1
ATOM 2187 C CA . ARG A 1 281 ? -1.415 -16.378 9.472 1.00 89.25 281 ARG A CA 1
ATOM 2188 C C . ARG A 1 281 ? -0.366 -15.740 10.374 1.00 89.25 281 ARG A C 1
ATOM 2190 O O . ARG A 1 281 ? -0.325 -16.049 11.558 1.00 89.25 281 ARG A O 1
ATOM 2197 N N . LEU A 1 282 ? 0.467 -14.857 9.827 1.00 89.19 282 LEU A N 1
ATOM 2198 C CA . LEU A 1 282 ? 1.468 -14.117 10.596 1.00 89.19 282 LEU A CA 1
ATOM 2199 C C . LEU A 1 282 ? 0.824 -13.110 11.551 1.00 89.19 282 LEU A C 1
ATOM 2201 O O . LEU A 1 282 ? 1.236 -12.996 12.701 1.00 89.19 282 LEU A O 1
ATOM 2205 N N . CYS A 1 283 ? -0.196 -12.402 11.077 1.00 83.31 283 CYS A N 1
ATOM 2206 C CA . CYS A 1 283 ? -0.865 -11.314 11.779 1.00 83.31 283 CYS A CA 1
ATOM 2207 C C . CYS A 1 283 ? -2.204 -11.730 12.394 1.00 83.31 283 CYS A C 1
ATOM 2209 O O . CYS A 1 283 ? -3.070 -10.876 12.566 1.00 83.31 283 CYS A O 1
ATOM 2211 N N . SER A 1 284 ? -2.396 -13.022 12.690 1.00 69.00 284 SER A N 1
ATOM 2212 C CA . SER A 1 284 ? -3.657 -13.518 13.249 1.00 69.00 284 SER A CA 1
ATOM 2213 C C . SER A 1 284 ? -4.095 -12.656 14.442 1.00 69.00 284 SER A C 1
ATOM 2215 O O . SER A 1 284 ? -3.291 -12.462 15.361 1.00 69.00 284 SER A O 1
ATOM 2217 N N . PRO A 1 285 ? -5.335 -12.122 14.434 1.00 57.12 285 PRO A N 1
ATOM 2218 C CA . PRO A 1 285 ? -5.805 -11.235 15.487 1.00 57.12 285 PRO A CA 1
ATOM 2219 C C . PRO A 1 285 ? -5.640 -11.910 16.845 1.00 57.12 285 PRO A C 1
ATOM 2221 O O . PRO A 1 285 ? -5.998 -13.079 17.012 1.00 57.12 285 PRO A O 1
ATOM 2224 N N . ALA A 1 286 ? -5.084 -11.188 17.815 1.00 50.78 286 ALA A N 1
ATOM 2225 C CA . ALA A 1 286 ? -5.010 -11.674 19.183 1.00 50.78 286 ALA A CA 1
ATOM 2226 C C . ALA A 1 286 ? -6.444 -11.857 19.717 1.00 50.78 286 ALA A C 1
ATOM 2228 O O . ALA A 1 286 ? -7.100 -10.884 20.078 1.00 50.78 286 ALA A O 1
ATOM 2229 N N . GLY A 1 287 ? -6.923 -13.103 19.734 1.00 49.62 287 GLY A N 1
ATOM 2230 C CA . GLY A 1 287 ? -8.250 -13.480 20.225 1.00 49.62 287 GLY A CA 1
ATOM 2231 C C . GLY A 1 287 ? -9.263 -13.767 19.114 1.00 49.62 287 GLY A C 1
ATOM 2232 O O . GLY A 1 287 ? -10.065 -12.905 18.760 1.00 49.62 287 GLY A O 1
ATOM 2233 N N . LYS A 1 288 ? -9.252 -15.008 18.618 1.00 37.94 288 LYS A N 1
ATOM 2234 C CA . LYS A 1 288 ? -10.498 -15.708 18.280 1.00 37.94 288 LYS A CA 1
ATOM 2235 C C . LYS A 1 288 ? -10.974 -16.454 19.517 1.00 37.94 288 LYS A C 1
ATOM 2237 O O . LYS A 1 288 ? -10.088 -16.981 20.228 1.00 37.94 288 LYS A O 1
#

Foldseek 3Di:
DPDVVVVVVLVVVLCCLQPPDPPPPDFPPDDDLQAPDPVQAKAFPDDDPLKTKIANAWEPLLDDVPDDLQDTDTHPGIKIARLLFFDWKKWKWFADVVRLFDTFIWMKTAGDPPRIQHPVRDDFRIKIKFKDFRDYPPDTDDCSPVLQDQNTAIAIHIYGLLSVLCNQFVVVQTKMKIWTFPDDSVLSSQLVSLRSCVRNDDRPPHGRHLQQRHRQLVVLVSLQVSDDPLQHDDQADDPPPHGDCCRRTSNNVRVSNVVSVGTDPDIFMRHNVDSPPRPCVRCPPPDD

Secondary structure (DSSP, 8-state):
--HHHHHHHHHHHHHHHHHS-TT------SPPTTTT-GGG--EEEEEETTEEEEES-B-GGGS-TTS-TT---B-SSEEEE-GGGEEEEEEEEEEESSTTTEEEEEEEEEE-TTSEE-TTS---SEEEEEEEE---TTPPP-TTTGGGTTTSBEEEEEEEHHHHHIIIIIIS---EEEEEE---HHHHHHHHHHHHHHHH---TT-B-BTTTBSHHHHHHHHHHHHS-GGGPPPSEEETTTEE-HHHH-TTTHHHHHHHTTSEEEEEEEE-TTTTTS-HHHHT--S--

pLDDT: mean 82.2, std 18.41, range [34.53, 98.56]

Mean predicted aligned error: 8.68 Å

Radius of gyration: 18.69 Å; Cα contacts (8 Å, |Δi|>4): 570; chains: 1; bounding box: 46×50×47 Å

Solvent-accessible surface area (backbone atoms only — not comparable to full-atom values): 15665 Å² total; per-residue (Å²): 144,71,69,72,59,56,55,49,49,55,50,47,53,52,48,52,64,71,73,71,50,93,86,65,71,69,81,77,83,65,88,56,96,39,71,61,54,88,82,57,41,22,35,69,74,47,71,63,86,74,37,35,32,33,28,31,36,28,18,56,86,54,40,68,93,81,66,61,80,88,60,88,42,61,20,93,44,43,30,41,36,30,28,88,31,49,66,50,42,29,46,35,38,35,55,37,79,62,52,83,66,37,47,49,30,31,37,37,39,28,40,40,94,74,14,31,31,34,66,85,69,44,68,53,64,23,43,28,40,33,45,42,63,37,52,60,89,95,59,82,86,46,62,75,65,46,18,65,36,92,69,20,47,36,40,40,46,30,29,30,36,72,41,52,34,38,37,41,12,60,70,68,61,37,56,34,35,39,31,44,48,66,62,54,73,69,34,42,25,54,35,47,48,48,48,54,49,62,23,29,52,88,48,95,86,39,40,19,18,56,66,82,39,29,30,34,32,52,51,46,52,54,54,37,73,57,44,58,80,91,54,44,74,58,62,47,75,56,72,99,79,35,67,22,62,54,37,29,32,46,65,43,29,60,64,49,35,30,76,47,61,39,28,50,93,61,66,40,81,36,25,68,90,48,49,87,52,58,61,71,72,71,61,53,69,91,78,128

Sequence (288 aa):
MTGRWLERIGLAVILFVLTGFPLLAGTGTGPSCADHGPTGRAVLVAAEGDLLTVGNIRGRLLNAPTVPRDERVFASGQAVIDPRLTDEIYFILKPFPPEWLFGHGYIVMTFKPGGFIGPRGEQAEGLVVSFEAYRYPNQTIDFIWKGTHKVYPNIAVVSTWEDYSMLECGVDGRKLQAYHLRLTPEQKIAFTRTAVLEGTRDRPDDYYNTLSSSCVTHQVEMINSVLPPSQRLQLKLLGSHVVNPKASFPTILPKAYMKLGVFDPSSVTIDRSNYIIPLGRLCSPAGK